Protein AF-A0A327NZY6-F1 (afdb_monomer)

Mean predicted aligned error: 17.26 Å

Solvent-accessible surface area (backbone atoms only — not comparable to full-atom values): 12062 Å² total; per-residue (Å²): 120,70,73,62,58,56,59,53,60,59,57,61,64,74,64,75,83,80,79,79,84,85,84,89,83,91,82,93,74,93,71,76,83,60,82,60,72,71,49,74,51,54,61,41,68,58,99,83,67,86,75,93,66,99,67,61,51,66,63,52,49,53,54,48,52,60,48,52,54,48,49,54,50,54,52,50,57,48,50,54,61,64,70,57,70,80,78,56,64,70,51,51,54,51,51,51,52,46,51,55,49,54,48,53,51,50,58,47,62,77,70,49,80,85,74,78,51,70,72,53,52,54,53,49,51,55,52,49,48,54,46,49,52,52,50,50,52,52,50,48,59,51,47,56,50,49,55,49,50,51,54,47,51,52,53,50,49,55,56,70,69,32,65,79,72,58,46,40,63,64,52,59,80,85,45,48,67,59,52,49,52,54,51,49,49,55,47,53,52,51,52,50,59,46,70,73,74,113

pLDDT: mean 70.28, std 17.7, range [29.25, 91.56]

Sequence (198 aa):
MYKILITLLLYMQMIQLVSAQGSTTESISSEEVTGIELIDSLFIFSDSVNLNQTKTSGAILSRVINKAQRYAYDLSELNIKLAEAMDTTDMSERLAIINIVAKRVKTKTESDSGYLNHRYLIGMENLVSTVVDENTAIQKKIQERVDLLSTVGDKLNSMKSDSLFAMTLRDTTLVPAINTELNMLKKAMKTIDFVYLE

Structure (mmCIF, N/CA/C/O backbone):
data_AF-A0A327NZY6-F1
#
_entry.id   AF-A0A327NZY6-F1
#
loop_
_atom_site.group_PDB
_atom_site.id
_atom_site.type_symbol
_atom_site.label_atom_id
_atom_site.label_alt_id
_atom_site.label_comp_id
_atom_site.label_asym_id
_atom_site.label_entity_id
_atom_site.label_seq_id
_atom_site.pdbx_PDB_ins_code
_atom_site.Cartn_x
_atom_site.Cartn_y
_atom_site.Cartn_z
_atom_site.occupancy
_atom_site.B_iso_or_equiv
_atom_site.auth_seq_id
_atom_site.auth_comp_id
_atom_site.auth_asym_id
_atom_site.auth_atom_id
_atom_site.pdbx_PDB_model_num
ATOM 1 N N . MET A 1 1 ? -73.827 9.616 5.359 1.00 55.53 1 MET A N 1
ATOM 2 C CA . MET A 1 1 ? -74.004 9.164 6.760 1.00 55.53 1 MET A CA 1
ATOM 3 C C . MET A 1 1 ? -73.158 7.945 7.158 1.00 55.53 1 MET A C 1
ATOM 5 O O . MET A 1 1 ? -72.674 7.950 8.278 1.00 55.53 1 MET A O 1
ATOM 9 N N . TYR A 1 2 ? -72.892 6.950 6.296 1.00 51.56 2 TYR A N 1
ATOM 10 C CA . TYR A 1 2 ? -72.219 5.696 6.712 1.00 51.56 2 TYR A CA 1
ATOM 11 C C . TYR A 1 2 ? -70.852 5.809 7.427 1.00 51.56 2 TYR A C 1
ATOM 13 O O . TYR A 1 2 ? -70.588 5.014 8.324 1.00 51.56 2 TYR A O 1
ATOM 21 N N . LYS A 1 3 ? -69.985 6.780 7.089 1.00 48.31 3 LYS A N 1
ATOM 22 C CA . LYS A 1 3 ? -68.624 6.851 7.669 1.00 48.31 3 LYS A CA 1
ATOM 23 C C . LYS A 1 3 ? -68.594 7.052 9.196 1.00 48.31 3 LYS A C 1
ATOM 25 O O . LYS A 1 3 ? -67.701 6.517 9.837 1.00 48.31 3 LYS A O 1
ATOM 30 N N . ILE A 1 4 ? -69.578 7.755 9.768 1.00 55.28 4 ILE A N 1
ATOM 31 C CA . ILE A 1 4 ? -69.661 8.017 11.221 1.00 55.28 4 ILE A CA 1
ATOM 32 C C . ILE A 1 4 ? -70.038 6.743 12.000 1.00 55.28 4 ILE A C 1
ATOM 34 O O . ILE A 1 4 ? -69.561 6.527 13.114 1.00 55.28 4 ILE A O 1
ATOM 38 N N . LEU A 1 5 ? -70.853 5.866 11.400 1.00 51.78 5 LEU A N 1
ATOM 39 C CA . LEU A 1 5 ? -71.283 4.615 12.030 1.00 51.78 5 LEU A CA 1
ATOM 40 C C . LEU A 1 5 ? -70.104 3.642 12.215 1.00 51.78 5 LEU A C 1
ATOM 42 O O . LEU A 1 5 ? -69.978 3.000 13.253 1.00 51.78 5 LEU A O 1
ATOM 46 N N . ILE A 1 6 ? -69.212 3.579 11.219 1.00 57.47 6 ILE A N 1
ATOM 47 C CA . ILE A 1 6 ? -68.035 2.695 11.214 1.00 57.47 6 ILE A CA 1
ATOM 48 C C . ILE A 1 6 ? -67.018 3.127 12.281 1.00 57.47 6 ILE A C 1
ATOM 50 O O . ILE A 1 6 ? -66.491 2.283 13.004 1.00 57.47 6 ILE A O 1
ATOM 54 N N . THR A 1 7 ? -66.777 4.434 12.437 1.00 55.91 7 THR A N 1
ATOM 55 C CA . THR A 1 7 ? -65.872 4.955 13.479 1.00 55.91 7 THR A CA 1
ATOM 56 C C . THR A 1 7 ? -66.371 4.681 14.897 1.00 55.91 7 THR A C 1
ATOM 58 O O . THR A 1 7 ? -65.559 4.430 15.783 1.00 55.91 7 THR A O 1
ATOM 61 N N . LEU A 1 8 ? -67.690 4.682 15.119 1.00 50.88 8 LEU A N 1
ATOM 62 C CA . LEU A 1 8 ? -68.269 4.415 16.439 1.00 50.88 8 LEU A CA 1
ATOM 63 C C . LEU A 1 8 ? -68.226 2.916 16.790 1.00 50.88 8 LEU A C 1
ATOM 65 O O . LEU A 1 8 ? -67.954 2.560 17.935 1.00 50.88 8 LEU A O 1
ATOM 69 N N . LEU A 1 9 ? -68.402 2.038 15.796 1.00 48.50 9 LEU A N 1
ATOM 70 C CA . LEU A 1 9 ? -68.337 0.584 15.980 1.00 48.50 9 LEU A CA 1
ATOM 71 C C . LEU A 1 9 ? -66.914 0.084 16.300 1.00 48.50 9 LEU A C 1
ATOM 73 O O . LEU A 1 9 ? -66.758 -0.827 17.110 1.00 48.50 9 LEU A O 1
ATOM 77 N N . LEU A 1 10 ? -65.876 0.720 15.741 1.00 49.78 10 LEU A N 1
ATOM 78 C CA . LEU A 1 10 ? -64.474 0.444 16.097 1.00 49.78 10 LEU A CA 1
ATOM 79 C C . LEU A 1 10 ? -64.118 0.890 17.525 1.00 49.78 10 LEU A C 1
ATOM 81 O O . LEU A 1 10 ? -63.384 0.190 18.219 1.00 49.78 10 LEU A O 1
ATOM 85 N N . TYR A 1 11 ? -64.655 2.022 17.992 1.00 52.69 11 TYR A N 1
ATOM 86 C CA . TYR A 1 11 ? -64.347 2.532 19.335 1.00 52.69 11 TYR A CA 1
ATOM 87 C C . TYR A 1 11 ? -64.912 1.638 20.454 1.00 52.69 11 TYR A C 1
ATOM 89 O O . TYR A 1 11 ? -64.330 1.542 21.533 1.00 52.69 11 TYR A O 1
ATOM 97 N N . MET A 1 12 ? -66.019 0.934 20.189 1.00 47.94 12 MET A N 1
ATOM 98 C CA . MET A 1 12 ? -66.684 0.076 21.175 1.00 47.94 12 MET A CA 1
ATOM 99 C C . MET A 1 12 ? -65.887 -1.194 21.527 1.00 47.94 12 MET A C 1
ATOM 101 O O . MET A 1 12 ? -66.025 -1.708 22.636 1.00 47.94 12 MET A O 1
ATOM 105 N N . GLN A 1 13 ? -65.017 -1.687 20.635 1.00 52.19 13 GLN A N 1
ATOM 106 C CA . GLN A 1 13 ? -64.211 -2.890 20.903 1.00 52.19 13 GLN A CA 1
ATOM 107 C C . GLN A 1 13 ? -63.017 -2.632 21.839 1.00 52.19 13 GLN A C 1
ATOM 109 O O . GLN A 1 13 ? -62.605 -3.539 22.557 1.00 52.19 13 GLN A O 1
ATOM 114 N N . MET A 1 14 ? -62.505 -1.398 21.911 1.00 47.09 14 MET A N 1
ATOM 115 C CA . MET A 1 14 ? -61.333 -1.053 22.739 1.00 47.09 14 MET A CA 1
ATOM 116 C C . MET A 1 14 ? -61.634 -0.933 24.245 1.00 47.09 14 MET A C 1
ATOM 118 O O . MET A 1 14 ? -60.709 -0.820 25.044 1.00 47.09 14 MET A O 1
ATOM 122 N N . ILE A 1 15 ? -62.908 -0.963 24.653 1.00 49.03 15 ILE A N 1
ATOM 123 C CA . ILE A 1 15 ? -63.331 -0.775 26.056 1.00 49.03 15 ILE A CA 1
ATOM 124 C C . ILE A 1 15 ? -63.492 -2.122 26.797 1.00 49.03 15 ILE A C 1
ATOM 126 O O . ILE A 1 15 ? -63.460 -2.171 28.023 1.00 49.03 15 ILE A O 1
ATOM 130 N N . GLN A 1 16 ? -63.621 -3.240 26.075 1.00 45.31 16 GLN A N 1
ATOM 131 C CA . GLN A 1 16 ? -63.945 -4.559 26.647 1.00 45.31 16 GLN A CA 1
ATOM 132 C C . GLN A 1 16 ? -62.736 -5.371 27.157 1.00 45.31 16 GLN A C 1
ATOM 134 O O . GLN A 1 16 ? -62.932 -6.474 27.659 1.00 45.31 16 GLN A O 1
ATOM 139 N N . LEU A 1 17 ? -61.504 -4.850 27.074 1.00 41.06 17 LEU A N 1
ATOM 140 C CA . LEU A 1 17 ? -60.283 -5.560 27.501 1.00 41.06 17 LEU A CA 1
ATOM 141 C C . LEU A 1 17 ? -59.557 -4.904 28.696 1.00 41.06 17 LEU A C 1
ATOM 143 O O . LEU A 1 17 ? -58.362 -5.103 28.886 1.00 41.06 17 LEU A O 1
ATOM 147 N N . VAL A 1 18 ? -60.281 -4.113 29.499 1.00 44.78 18 VAL A N 1
ATOM 148 C CA . VAL A 1 18 ? -59.750 -3.381 30.674 1.00 44.78 18 VAL A CA 1
ATOM 149 C C . VAL A 1 18 ? -60.477 -3.769 31.982 1.00 44.78 18 VAL A C 1
ATOM 151 O O . VAL A 1 18 ? -60.215 -3.205 33.039 1.00 44.78 18 VAL A O 1
ATOM 154 N N . SER A 1 19 ? -61.380 -4.759 31.957 1.00 45.66 19 SER A N 1
ATOM 155 C CA . SER A 1 19 ? -62.207 -5.119 33.123 1.00 45.66 19 SER A CA 1
ATOM 156 C C . SER A 1 19 ? -62.420 -6.630 33.308 1.00 45.66 19 SER A C 1
ATOM 158 O O . SER A 1 19 ? -63.527 -7.137 33.122 1.00 45.66 19 SER A O 1
ATOM 160 N N . ALA A 1 20 ? -61.373 -7.346 33.726 1.00 35.84 20 ALA A N 1
ATOM 161 C CA . ALA A 1 20 ? -61.486 -8.679 34.321 1.00 35.84 20 ALA A CA 1
ATOM 162 C C . ALA A 1 20 ? -60.374 -8.914 35.366 1.00 35.84 20 ALA A C 1
ATOM 164 O O . ALA A 1 20 ? -59.210 -8.653 35.091 1.00 35.84 20 ALA A O 1
ATOM 165 N N . GLN A 1 21 ? -60.756 -9.436 36.539 1.00 36.22 21 GLN A N 1
ATOM 166 C CA . GLN A 1 21 ? -59.887 -9.974 37.605 1.00 36.22 21 GLN A CA 1
ATOM 167 C C . GLN A 1 21 ? -58.888 -9.017 38.302 1.00 36.22 21 GLN A C 1
ATOM 169 O O . GLN A 1 21 ? -57.677 -9.096 38.132 1.00 36.22 21 GLN A O 1
ATOM 174 N N . GLY A 1 22 ? -59.404 -8.255 39.270 1.00 31.48 22 GLY A N 1
ATOM 175 C CA . GLY A 1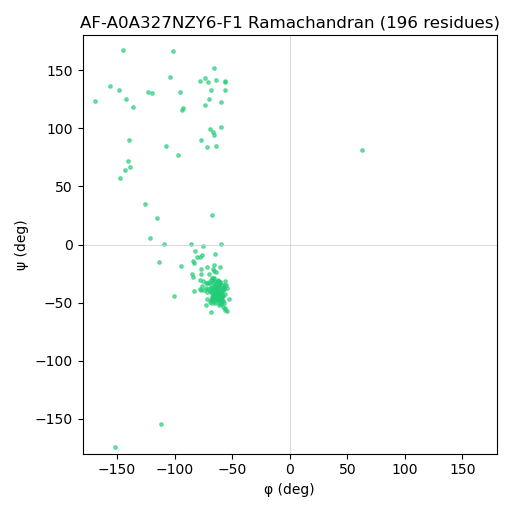 22 ? -58.973 -8.463 40.666 1.00 31.48 22 GLY A CA 1
ATOM 176 C C . GLY A 1 22 ? -60.065 -9.272 41.390 1.00 31.48 22 GLY A C 1
ATOM 177 O O . GLY A 1 22 ? -61.162 -9.398 40.849 1.00 31.48 22 GLY A O 1
ATOM 178 N N . SER A 1 23 ? -59.885 -9.849 42.577 1.00 30.22 23 SER A N 1
ATOM 179 C CA . SER A 1 23 ? -58.740 -9.977 43.504 1.00 30.22 23 SER A CA 1
ATOM 180 C C . SER A 1 23 ? -58.950 -11.310 44.290 1.00 30.22 23 SER A C 1
ATOM 182 O O . SER A 1 23 ? -59.865 -12.054 43.937 1.00 30.22 23 SER A O 1
ATOM 184 N N . THR A 1 24 ? -58.211 -11.769 45.308 1.00 30.23 24 THR A N 1
ATOM 185 C CA . THR A 1 24 ? -57.181 -11.221 46.225 1.00 30.23 24 THR A CA 1
ATOM 186 C C . THR A 1 24 ? -55.803 -11.887 45.932 1.00 30.23 24 THR A C 1
ATOM 188 O O . THR A 1 24 ? -55.591 -12.228 44.773 1.00 30.23 24 THR A O 1
ATOM 191 N N . THR A 1 25 ? -54.764 -12.048 46.774 1.00 29.25 25 THR A N 1
ATOM 192 C CA . THR A 1 25 ? -54.541 -11.970 48.242 1.00 29.25 25 THR A CA 1
ATOM 193 C C . THR A 1 25 ? -53.144 -11.403 48.559 1.00 29.25 25 THR A C 1
ATOM 195 O O . THR A 1 25 ? -52.305 -11.247 47.679 1.00 29.25 25 THR A O 1
ATOM 198 N N . GLU A 1 26 ? -52.927 -11.051 49.824 1.00 32.66 26 GLU A N 1
ATOM 199 C CA . GLU A 1 26 ? -51.743 -10.396 50.386 1.00 32.66 26 GLU A CA 1
ATOM 200 C C . GLU A 1 26 ? -50.454 -11.230 50.308 1.00 32.66 26 GLU A C 1
ATOM 202 O O . GLU A 1 26 ? -50.440 -12.414 50.645 1.00 32.66 26 GLU A O 1
ATOM 207 N N . SER A 1 27 ? -49.333 -10.559 50.037 1.00 32.91 27 SER A N 1
ATOM 208 C CA . SER A 1 27 ? -48.098 -10.721 50.819 1.00 32.91 27 SER A CA 1
ATOM 209 C C . SER A 1 27 ? -47.233 -9.469 50.681 1.00 32.91 27 SER A C 1
ATOM 211 O O . SER A 1 27 ? -47.095 -8.916 49.592 1.00 32.91 27 SER A O 1
ATOM 213 N N . ILE A 1 28 ? -46.673 -9.006 51.798 1.00 38.16 28 ILE A N 1
ATOM 214 C CA . ILE A 1 28 ? -45.749 -7.869 51.835 1.00 38.16 28 ILE A CA 1
ATOM 215 C C . ILE A 1 28 ? -44.327 -8.423 51.754 1.00 38.16 28 ILE A C 1
ATOM 217 O O . ILE A 1 28 ? -43.872 -9.081 52.686 1.00 38.16 28 ILE A O 1
ATOM 221 N N . SER A 1 29 ? -43.609 -8.096 50.683 1.00 33.25 29 SER A N 1
ATOM 222 C CA . SER A 1 29 ? -42.153 -8.237 50.618 1.00 33.25 29 SER A CA 1
ATOM 223 C C . SER A 1 29 ? -41.564 -7.031 49.893 1.00 33.25 29 SER A C 1
ATOM 225 O O . SER A 1 29 ? -41.431 -7.006 48.670 1.00 33.25 29 SER A O 1
ATOM 227 N N . SER A 1 30 ? -41.236 -5.999 50.668 1.00 43.47 30 SER A N 1
ATOM 228 C CA . SER A 1 30 ? -40.363 -4.917 50.224 1.00 43.47 30 SER A CA 1
ATOM 229 C C . SER A 1 30 ? -38.930 -5.443 50.131 1.00 43.47 30 SER A C 1
ATOM 231 O O . SER A 1 30 ? -38.154 -5.296 51.075 1.00 43.47 30 SER A O 1
ATOM 233 N N . GLU A 1 31 ? -38.590 -6.081 49.016 1.00 36.19 31 GLU A N 1
ATOM 234 C CA . GLU A 1 31 ? -37.198 -6.373 48.681 1.00 36.19 31 GLU A CA 1
ATOM 235 C C . GLU A 1 31 ? -36.647 -5.236 47.823 1.00 36.19 31 GLU A C 1
ATOM 237 O O . GLU A 1 31 ? -37.130 -4.956 46.723 1.00 36.19 31 GLU A O 1
ATOM 242 N N . GLU A 1 32 ? -35.633 -4.551 48.349 1.00 40.62 32 GLU A N 1
ATOM 243 C CA . GLU A 1 32 ? -34.779 -3.697 47.536 1.00 40.62 32 GLU A CA 1
ATOM 244 C C . GLU A 1 32 ? -34.125 -4.582 46.468 1.00 40.62 32 GLU A C 1
ATOM 246 O O . GLU A 1 32 ? -33.431 -5.542 46.807 1.00 40.62 32 GLU A O 1
ATOM 251 N N . VAL A 1 33 ? -34.313 -4.268 45.181 1.00 38.78 33 VAL A N 1
ATOM 252 C CA . VAL A 1 33 ? -33.555 -4.922 44.105 1.00 38.78 33 VAL A CA 1
ATOM 253 C C . VAL A 1 33 ? -32.097 -4.518 44.285 1.00 38.78 33 VAL A C 1
ATOM 255 O O . VAL A 1 33 ? -31.686 -3.426 43.885 1.00 38.78 33 VAL A O 1
ATOM 258 N N . THR A 1 34 ? -31.343 -5.366 44.990 1.00 36.66 34 THR A N 1
ATOM 259 C CA . THR A 1 34 ? -30.000 -5.020 45.455 1.00 36.66 34 THR A CA 1
ATOM 260 C C . THR A 1 34 ? -29.119 -4.610 44.278 1.00 36.66 34 THR A C 1
ATOM 262 O O . THR A 1 34 ? -29.164 -5.215 43.205 1.00 36.66 34 THR A O 1
ATOM 265 N N . GLY A 1 35 ? -28.292 -3.579 44.475 1.00 38.56 35 GLY A N 1
ATOM 266 C CA . GLY A 1 35 ? -27.465 -2.966 43.427 1.00 38.56 35 GLY A CA 1
ATOM 267 C C . GLY A 1 35 ? -26.330 -3.844 42.880 1.00 38.56 35 GLY A C 1
ATOM 268 O O . GLY A 1 35 ? -25.324 -3.310 42.428 1.00 38.56 35 GLY A O 1
ATOM 269 N N . ILE A 1 36 ? -26.463 -5.169 42.954 1.00 41.34 36 ILE A N 1
ATOM 270 C CA . ILE A 1 36 ? -25.480 -6.177 42.556 1.00 41.34 36 ILE A CA 1
ATOM 271 C C . ILE A 1 36 ? -25.842 -6.753 41.177 1.00 41.34 36 ILE A C 1
ATOM 273 O O . ILE A 1 36 ? -24.976 -6.802 40.307 1.00 41.34 36 ILE A O 1
ATOM 277 N N . GLU A 1 37 ? -27.114 -7.076 40.903 1.00 41.03 37 GLU A N 1
ATOM 278 C CA . GLU A 1 37 ? -27.541 -7.536 39.563 1.00 41.03 37 GLU A CA 1
ATOM 279 C C . GLU A 1 37 ? -27.377 -6.449 38.486 1.00 41.03 37 GLU A C 1
ATOM 281 O O . GLU A 1 37 ? -27.063 -6.735 37.330 1.00 41.03 37 GLU A O 1
ATOM 286 N N . LEU A 1 38 ? -27.514 -5.173 38.865 1.00 44.16 38 LEU A N 1
ATOM 287 C CA . LEU A 1 38 ? -27.270 -4.037 37.969 1.00 44.16 38 LEU A CA 1
ATOM 288 C C . LEU A 1 38 ? -25.793 -3.896 37.555 1.00 44.16 38 LEU A C 1
ATOM 290 O O . LEU A 1 38 ? -25.514 -3.295 36.517 1.00 44.16 38 LEU A O 1
ATOM 294 N N . ILE A 1 39 ? -24.851 -4.470 38.313 1.00 44.94 39 ILE A N 1
ATOM 295 C CA . ILE A 1 39 ? -23.417 -4.446 37.985 1.00 44.94 39 ILE A CA 1
ATOM 296 C C . ILE A 1 39 ? -23.077 -5.478 36.900 1.00 44.94 39 ILE A C 1
ATOM 298 O O . ILE A 1 39 ? -22.169 -5.237 36.100 1.00 44.94 39 ILE A O 1
ATOM 302 N N . ASP A 1 40 ? -23.795 -6.603 36.826 1.00 46.31 40 ASP A N 1
ATOM 303 C CA . ASP A 1 40 ? -23.411 -7.776 36.015 1.00 46.31 40 ASP A CA 1
ATOM 304 C C . ASP A 1 40 ? -23.640 -7.601 34.495 1.00 46.31 40 ASP A C 1
ATOM 306 O O . ASP A 1 40 ? -23.289 -8.456 33.686 1.00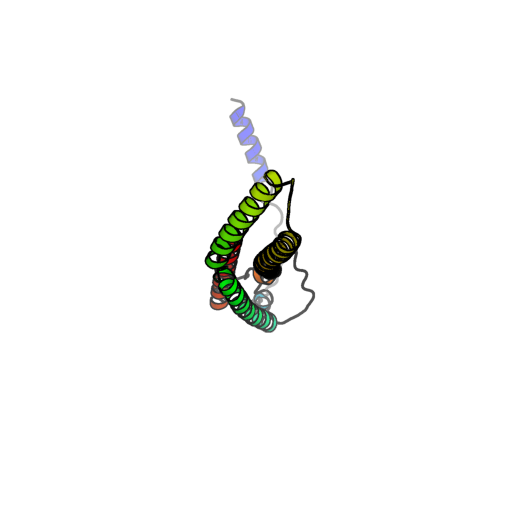 46.31 40 ASP A O 1
ATOM 310 N N . SER A 1 41 ? -24.179 -6.452 34.065 1.00 59.25 41 SER A N 1
ATOM 311 C CA . SER A 1 41 ? -24.361 -6.112 32.646 1.00 59.25 41 SER A CA 1
ATOM 312 C C . SER A 1 41 ? -24.104 -4.621 32.368 1.00 59.25 41 SER A C 1
ATOM 314 O O . SER A 1 41 ? -24.984 -3.878 31.941 1.00 59.25 41 SER A O 1
ATOM 316 N N . LEU A 1 42 ? -22.863 -4.166 32.584 1.00 60.84 42 LEU A N 1
ATOM 317 C CA . LEU A 1 42 ? -22.402 -2.838 32.129 1.00 60.84 42 LEU A CA 1
ATOM 318 C C . LEU A 1 42 ? -22.352 -2.706 30.593 1.00 60.84 42 LEU A C 1
ATOM 320 O O . LEU A 1 42 ? -22.394 -1.595 30.065 1.00 60.84 42 LEU A O 1
ATOM 324 N N . PHE A 1 43 ? -22.262 -3.826 29.870 1.00 58.66 43 PHE A N 1
ATOM 325 C CA . PHE A 1 43 ? -22.144 -3.877 28.413 1.00 58.66 43 PHE A CA 1
ATOM 326 C C . PHE A 1 43 ? -23.317 -4.641 27.794 1.00 58.66 43 PHE A C 1
ATOM 328 O O . PHE A 1 43 ? -23.600 -5.773 28.183 1.00 58.66 43 PHE A O 1
ATOM 335 N N . ILE A 1 44 ? -23.939 -4.035 26.784 1.00 59.97 44 ILE A N 1
ATOM 336 C CA . ILE A 1 44 ? -24.832 -4.692 25.833 1.00 59.97 44 ILE A CA 1
ATOM 337 C C . ILE A 1 44 ? -24.000 -5.066 24.602 1.00 59.97 44 ILE A C 1
ATOM 339 O O . ILE A 1 44 ? -23.264 -4.243 24.046 1.00 59.97 44 ILE A O 1
ATOM 343 N N . PHE A 1 45 ? -24.140 -6.313 24.168 1.00 56.41 45 PHE A N 1
ATOM 344 C CA . PHE A 1 45 ? -23.622 -6.804 22.897 1.00 56.41 45 PHE A CA 1
ATOM 345 C C . PHE A 1 45 ? -24.781 -6.930 21.907 1.00 56.41 45 PHE A C 1
ATOM 347 O O . PHE A 1 45 ? -25.879 -7.314 22.300 1.00 56.41 45 PHE A O 1
ATOM 354 N N . SER A 1 46 ? -24.540 -6.650 20.627 1.00 48.25 46 SER A N 1
ATOM 355 C CA . SER A 1 46 ? -25.427 -7.122 19.558 1.00 48.25 46 SER A CA 1
ATOM 356 C C . SER A 1 46 ? -25.382 -8.653 19.468 1.00 48.25 46 SER A C 1
ATOM 358 O O . SER A 1 46 ? -24.334 -9.244 19.740 1.00 48.25 46 SER A O 1
ATOM 360 N N . ASP A 1 47 ? -26.469 -9.282 19.011 1.00 42.53 47 ASP A N 1
ATOM 361 C CA . ASP A 1 47 ? -26.736 -10.738 19.077 1.00 42.53 47 ASP A CA 1
ATOM 362 C C . ASP A 1 47 ? -25.722 -11.671 18.369 1.00 42.53 47 ASP A C 1
ATOM 364 O O . ASP A 1 47 ? -25.866 -12.891 18.379 1.00 42.53 47 ASP A O 1
ATOM 368 N N . SER A 1 48 ? -24.673 -11.122 17.756 1.00 45.78 48 SER A N 1
ATOM 369 C CA . SER A 1 48 ? -23.579 -11.847 17.105 1.00 45.78 48 SER A CA 1
ATOM 370 C C . SER A 1 48 ? -22.456 -12.311 18.048 1.00 45.78 48 SER A C 1
ATOM 372 O O . SER A 1 48 ? -21.632 -13.133 17.643 1.00 45.78 48 SER A O 1
ATOM 374 N N . VAL A 1 49 ? -22.37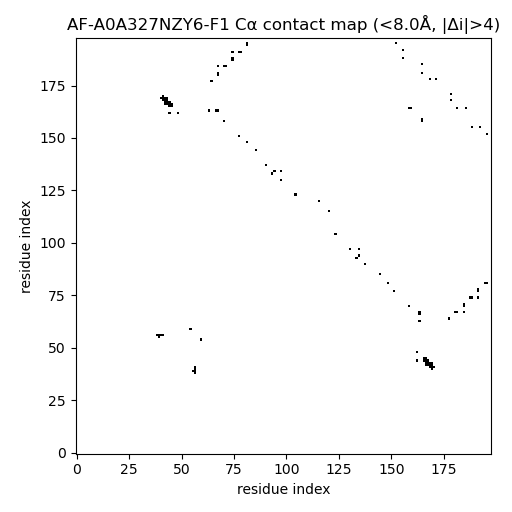3 -11.805 19.287 1.00 47.62 49 VAL A N 1
ATOM 375 C CA . VAL A 1 49 ? -21.206 -12.011 20.174 1.00 47.62 49 VAL A CA 1
ATOM 376 C C . VAL A 1 49 ? -21.519 -12.980 21.323 1.00 47.62 49 VAL A C 1
ATOM 378 O O . VAL A 1 49 ? -21.835 -12.581 22.442 1.00 47.62 49 VAL A O 1
ATOM 381 N N . ASN A 1 50 ? -21.394 -14.283 21.057 1.00 42.28 50 ASN A N 1
ATOM 382 C CA . ASN A 1 50 ? -21.692 -15.344 22.026 1.00 42.28 50 ASN A CA 1
ATOM 383 C C . ASN A 1 50 ? -20.569 -15.513 23.081 1.00 42.28 50 ASN A C 1
ATOM 385 O O . ASN A 1 50 ? -19.609 -16.263 22.887 1.00 42.28 50 ASN A O 1
ATOM 389 N N . LEU A 1 51 ? -20.675 -14.787 24.200 1.00 49.81 51 LEU A N 1
ATOM 390 C CA . LEU A 1 51 ? -19.700 -14.785 25.299 1.00 49.81 51 LEU A CA 1
ATOM 391 C C . LEU A 1 51 ? -20.089 -15.726 26.452 1.00 49.81 51 LEU A C 1
ATOM 393 O O . LEU A 1 51 ? -20.470 -15.296 27.538 1.00 49.81 51 LEU A O 1
ATOM 397 N N . ASN A 1 52 ? -19.876 -17.027 26.248 1.00 49.03 52 ASN A N 1
ATOM 398 C CA . ASN A 1 52 ? -19.872 -18.025 27.324 1.00 49.03 52 ASN A CA 1
ATOM 399 C C . ASN A 1 52 ? -18.719 -17.790 28.328 1.00 49.03 52 ASN A C 1
ATOM 401 O O . ASN A 1 52 ? -17.656 -18.410 28.202 1.00 49.03 52 ASN A O 1
ATOM 405 N N . GLN A 1 53 ? -18.904 -16.925 29.337 1.00 47.69 53 GLN A N 1
ATOM 406 C CA . GLN A 1 53 ? -18.125 -16.968 30.587 1.00 47.69 53 GLN A CA 1
ATOM 407 C C . GLN A 1 53 ? -18.658 -16.067 31.710 1.00 47.69 53 GLN A C 1
ATOM 409 O O . GLN A 1 53 ? -18.664 -14.845 31.588 1.00 47.69 53 GLN A O 1
ATOM 414 N N . THR A 1 54 ? -18.937 -16.681 32.861 1.00 45.88 54 THR A N 1
ATOM 415 C CA . THR A 1 54 ? -19.143 -16.026 34.161 1.00 45.88 54 THR A CA 1
ATOM 416 C C . THR A 1 54 ? -17.888 -15.239 34.557 1.00 45.88 54 THR A C 1
ATOM 418 O O . THR A 1 54 ? -16.888 -15.823 34.983 1.00 45.88 54 THR A O 1
ATOM 421 N N . LYS A 1 55 ? -17.895 -13.915 34.372 1.00 54.06 55 LYS A N 1
ATOM 422 C CA . LYS A 1 55 ? -16.759 -13.030 34.670 1.00 54.06 55 LYS A CA 1
ATOM 423 C C . LYS A 1 55 ? -17.242 -11.715 35.253 1.00 54.06 55 LYS A C 1
ATOM 425 O O . LYS A 1 55 ? -18.001 -11.005 34.611 1.00 54.06 55 LYS A O 1
ATOM 430 N N . THR A 1 56 ? -16.720 -11.374 36.429 1.00 60.69 56 THR A N 1
ATOM 431 C CA . THR A 1 56 ? -17.052 -10.127 37.122 1.00 60.69 56 THR A CA 1
ATOM 432 C C . THR A 1 56 ? -16.779 -8.910 36.241 1.00 60.69 56 THR A C 1
ATOM 434 O O . THR A 1 56 ? -15.763 -8.833 35.539 1.00 60.69 56 THR A O 1
ATOM 437 N N . SER A 1 57 ? -17.669 -7.922 36.308 1.00 63.16 57 SER A N 1
ATOM 438 C CA . SER A 1 57 ? -17.669 -6.767 35.406 1.00 63.16 57 SER A CA 1
ATOM 439 C C . SER A 1 57 ? -16.352 -5.990 35.410 1.00 63.16 57 SER A C 1
ATOM 441 O O . SER A 1 57 ? -15.937 -5.508 34.363 1.00 63.16 57 SER A O 1
ATOM 443 N N . GLY A 1 58 ? -15.624 -5.945 36.533 1.00 67.25 58 GLY A N 1
ATOM 444 C CA . GLY A 1 58 ? -14.283 -5.347 36.613 1.00 67.25 58 GLY A CA 1
ATOM 445 C C . GLY A 1 58 ? -13.208 -6.076 35.788 1.00 67.25 58 GLY A C 1
ATOM 446 O O . GLY A 1 58 ? -12.335 -5.431 35.205 1.00 67.25 58 GLY A O 1
ATOM 447 N N . ALA A 1 59 ? -13.286 -7.405 35.661 1.00 69.25 59 ALA A N 1
ATOM 448 C CA . ALA A 1 59 ? -12.385 -8.181 34.804 1.00 69.25 59 ALA A CA 1
ATOM 449 C C . ALA A 1 59 ? -12.700 -7.977 33.310 1.00 69.25 59 ALA A C 1
ATOM 451 O O . ALA A 1 59 ? -11.787 -7.957 32.478 1.00 69.25 59 ALA A O 1
ATOM 452 N N . ILE A 1 60 ? -13.978 -7.774 32.970 1.00 68.38 60 ILE A N 1
ATOM 453 C CA . ILE A 1 60 ? -14.411 -7.371 31.624 1.00 68.38 60 ILE A CA 1
ATOM 454 C C . ILE A 1 60 ? -13.933 -5.939 31.334 1.00 68.38 60 ILE A C 1
ATOM 456 O O . ILE A 1 60 ? -13.301 -5.708 30.306 1.00 68.38 60 ILE A O 1
ATOM 460 N N . LEU A 1 61 ? -14.142 -5.005 32.266 1.00 68.62 61 LEU A N 1
ATOM 461 C CA . LEU A 1 61 ? -13.743 -3.598 32.163 1.00 68.62 61 LEU A CA 1
ATOM 462 C C . LEU A 1 61 ? -12.235 -3.448 31.919 1.00 68.62 61 LEU A C 1
ATOM 464 O O . LEU A 1 61 ? -11.826 -2.809 30.954 1.00 68.62 61 LEU A O 1
ATOM 468 N N . SER A 1 62 ? -11.406 -4.112 32.731 1.00 73.94 62 SER A N 1
ATOM 469 C CA . SER A 1 62 ? -9.946 -4.117 32.569 1.00 73.94 62 SER A CA 1
ATOM 470 C C . SER A 1 62 ? -9.519 -4.681 31.207 1.00 73.94 62 SER A C 1
ATOM 472 O O . SER A 1 62 ? -8.654 -4.110 30.537 1.00 73.94 62 SER A O 1
ATOM 474 N N . ARG A 1 63 ? -10.175 -5.750 30.731 1.00 75.31 63 ARG A N 1
ATOM 475 C CA . ARG A 1 63 ? -9.943 -6.305 29.388 1.00 75.31 63 ARG A CA 1
ATOM 476 C C . ARG A 1 63 ? -10.323 -5.318 28.276 1.00 75.31 63 ARG A C 1
ATOM 478 O O . ARG A 1 63 ? -9.604 -5.264 27.282 1.00 75.31 63 ARG A O 1
ATOM 485 N N . VAL A 1 64 ? -11.403 -4.547 28.427 1.0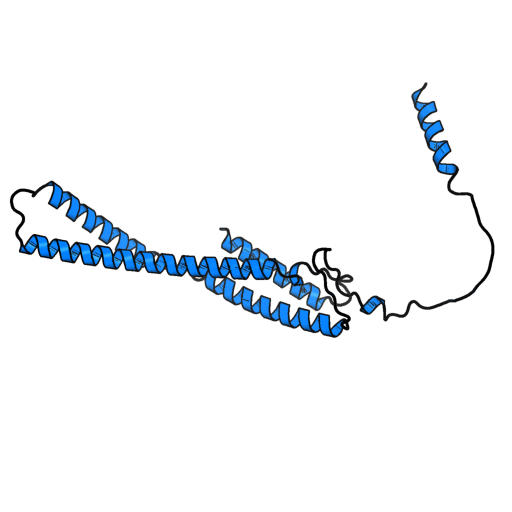0 73.56 64 VAL A N 1
ATOM 486 C CA . VAL A 1 64 ? -11.803 -3.507 27.460 1.00 73.56 64 VAL A CA 1
ATOM 487 C C . VAL A 1 64 ? -10.793 -2.359 27.439 1.00 73.56 64 VAL A C 1
ATOM 489 O O . VAL A 1 64 ? -10.340 -2.004 26.356 1.00 73.56 64 VAL A O 1
ATOM 492 N N . ILE A 1 65 ? -10.372 -1.843 28.600 1.00 75.88 65 ILE A N 1
ATOM 493 C CA . ILE A 1 65 ? -9.390 -0.744 28.703 1.00 7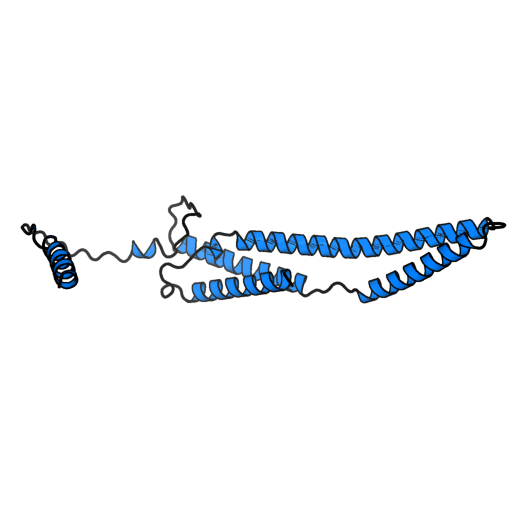5.88 65 ILE A CA 1
ATOM 494 C C . ILE A 1 65 ? -8.068 -1.126 28.025 1.00 75.88 65 ILE A C 1
ATOM 496 O O . ILE A 1 65 ? -7.626 -0.436 27.110 1.00 75.88 65 ILE A O 1
ATOM 500 N N . ASN A 1 66 ? -7.471 -2.264 28.403 1.00 80.50 66 ASN A N 1
ATOM 501 C CA . ASN A 1 66 ? -6.206 -2.734 27.817 1.00 80.50 66 ASN A CA 1
ATOM 502 C C . ASN A 1 66 ? -6.300 -2.900 26.288 1.00 80.50 66 ASN A C 1
ATOM 504 O O . ASN A 1 66 ? -5.338 -2.648 25.562 1.00 80.50 66 ASN A O 1
ATOM 508 N N . LYS A 1 67 ? -7.466 -3.317 25.782 1.00 80.25 67 LYS A N 1
ATOM 509 C CA . LYS A 1 67 ? -7.702 -3.526 24.351 1.00 80.25 67 LYS A CA 1
ATOM 510 C C . LYS A 1 67 ? -7.946 -2.213 23.598 1.00 80.25 67 LYS A C 1
ATOM 512 O O . LYS A 1 67 ? -7.411 -2.049 22.508 1.00 80.25 67 LYS A O 1
ATOM 517 N N . ALA A 1 68 ? -8.666 -1.262 24.194 1.00 77.81 68 ALA A N 1
ATOM 518 C CA . ALA A 1 68 ? -8.848 0.083 23.651 1.00 77.81 68 ALA A CA 1
ATOM 519 C C . ALA A 1 68 ? -7.519 0.856 23.592 1.00 77.81 68 ALA A C 1
ATOM 521 O O . ALA A 1 68 ? -7.213 1.457 22.566 1.00 77.81 68 ALA A O 1
ATOM 522 N N . GLN A 1 69 ? -6.695 0.773 24.642 1.00 83.31 69 GLN A N 1
ATOM 523 C CA . GLN A 1 69 ? -5.349 1.360 24.675 1.00 83.31 69 GLN A CA 1
ATOM 524 C C . GLN A 1 69 ? -4.438 0.757 23.600 1.00 83.31 69 GLN A C 1
ATOM 526 O O . GLN A 1 69 ? -3.764 1.493 22.879 1.00 83.31 69 GLN A O 1
ATOM 531 N N . ARG A 1 70 ? -4.464 -0.574 23.433 1.00 86.56 70 ARG A N 1
ATOM 532 C CA . ARG A 1 70 ? -3.742 -1.240 22.345 1.00 86.56 70 ARG A CA 1
ATOM 533 C C . ARG A 1 70 ? -4.219 -0.763 20.971 1.00 86.56 70 ARG A C 1
ATOM 535 O O . ARG A 1 70 ? -3.387 -0.393 20.156 1.00 86.56 70 ARG A O 1
ATOM 542 N N . TYR A 1 71 ? -5.527 -0.711 20.720 1.00 84.06 71 TYR A N 1
ATOM 543 C CA . TYR A 1 71 ? -6.041 -0.226 19.437 1.00 84.06 71 TYR A CA 1
ATOM 544 C C . TYR A 1 71 ? -5.773 1.268 19.205 1.00 84.06 71 TYR A C 1
ATOM 546 O O . TYR A 1 71 ? -5.584 1.665 18.062 1.00 84.06 71 TYR A O 1
ATOM 554 N N . ALA A 1 72 ? -5.679 2.100 20.246 1.00 80.44 72 ALA A N 1
ATOM 555 C CA . ALA A 1 72 ? -5.242 3.489 20.100 1.00 80.44 72 ALA A CA 1
ATOM 556 C C . ALA A 1 72 ? -3.773 3.582 19.638 1.00 80.44 72 ALA A C 1
ATOM 558 O O . ALA A 1 72 ? -3.446 4.422 18.800 1.00 80.44 72 ALA A O 1
ATOM 559 N N . TYR A 1 73 ? -2.904 2.690 20.129 1.00 86.50 73 TYR A N 1
ATOM 560 C CA . TYR A 1 73 ? -1.530 2.553 19.636 1.00 86.50 73 TYR A CA 1
ATOM 561 C C . TYR A 1 73 ? -1.489 2.006 18.200 1.00 86.50 73 TYR A C 1
ATOM 563 O O . TYR A 1 73 ? -0.878 2.630 17.333 1.00 86.50 73 TYR A O 1
ATOM 571 N N . ASP A 1 74 ? -2.192 0.900 17.926 1.00 86.06 74 ASP A N 1
ATOM 572 C CA . ASP A 1 74 ? -2.237 0.261 16.604 1.00 86.06 74 ASP A CA 1
ATOM 573 C C . ASP A 1 74 ? -2.780 1.239 15.532 1.00 86.06 74 ASP A C 1
ATOM 575 O O . ASP A 1 74 ? -2.203 1.354 14.454 1.00 86.06 74 ASP A O 1
ATOM 579 N N . LEU A 1 75 ? -3.832 2.018 15.825 1.00 85.44 75 LEU A N 1
ATOM 580 C CA . LEU A 1 75 ? -4.363 3.053 14.919 1.00 85.44 75 LEU A CA 1
ATOM 581 C C . LEU A 1 75 ? -3.389 4.227 14.716 1.00 85.44 75 LEU A C 1
ATOM 583 O O . LEU A 1 75 ? -3.338 4.786 13.621 1.00 85.44 75 LEU A O 1
ATOM 587 N N . SER A 1 76 ? -2.595 4.591 15.727 1.00 84.81 76 SER A N 1
ATOM 588 C CA . SER A 1 76 ? -1.538 5.604 15.583 1.00 84.81 76 SER A CA 1
ATOM 589 C C . SER A 1 76 ? -0.419 5.114 14.649 1.00 84.81 76 SER A C 1
ATOM 591 O O . SER A 1 76 ? -0.006 5.839 13.743 1.00 84.81 76 SER A O 1
ATOM 593 N N . GLU A 1 77 ? -0.000 3.850 14.792 1.00 87.75 77 GLU A N 1
ATOM 594 C CA . GLU A 1 77 ? 0.945 3.179 13.884 1.00 87.75 77 GLU A CA 1
ATOM 595 C C . GLU A 1 77 ? 0.417 3.155 12.436 1.00 87.75 77 GLU A C 1
ATOM 597 O O . GLU A 1 77 ? 1.162 3.467 11.504 1.00 87.75 77 GLU A O 1
ATOM 602 N N . LEU A 1 78 ? -0.870 2.830 12.240 1.00 86.81 78 LEU A N 1
ATOM 603 C CA . LEU A 1 78 ? -1.515 2.857 10.920 1.00 86.81 78 LEU A CA 1
ATOM 604 C C . LEU A 1 78 ? -1.534 4.265 10.311 1.00 86.81 78 LEU A C 1
ATOM 606 O O . LEU A 1 78 ? -1.191 4.427 9.141 1.00 86.81 78 LEU A O 1
ATOM 610 N N . ASN A 1 79 ? -1.905 5.280 11.094 1.00 84.44 79 ASN A N 1
ATOM 611 C CA . ASN A 1 79 ? -2.015 6.660 10.621 1.00 84.44 79 ASN A CA 1
ATOM 612 C C . ASN A 1 79 ? -0.663 7.222 10.150 1.00 84.44 79 ASN A C 1
ATOM 614 O O . ASN A 1 79 ? -0.598 7.875 9.111 1.00 84.44 79 ASN A O 1
ATOM 618 N N . ILE A 1 80 ? 0.425 6.921 10.869 1.00 86.75 80 ILE A N 1
ATOM 619 C CA . ILE A 1 80 ? 1.789 7.308 1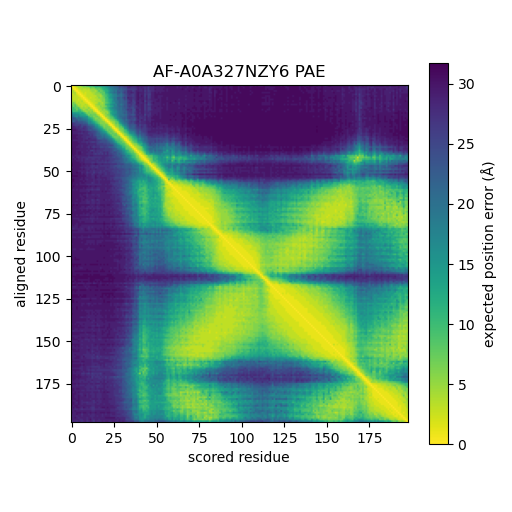0.468 1.00 86.75 80 ILE A CA 1
ATOM 620 C C . ILE A 1 80 ? 2.164 6.654 9.128 1.00 86.75 80 ILE A C 1
ATOM 622 O O . ILE A 1 80 ? 2.658 7.335 8.232 1.00 86.75 80 ILE A O 1
ATOM 626 N N . LYS A 1 81 ? 1.873 5.358 8.956 1.00 85.19 81 LYS A N 1
ATOM 627 C CA . LYS A 1 81 ? 2.184 4.603 7.726 1.00 85.19 81 LYS A CA 1
ATOM 628 C C . LYS A 1 81 ? 1.365 5.040 6.509 1.00 85.19 81 LYS A C 1
ATOM 630 O O . LYS A 1 81 ? 1.861 4.966 5.386 1.00 85.19 81 LYS A O 1
ATOM 635 N N . LEU A 1 82 ? 0.135 5.513 6.712 1.00 83.38 82 LEU A N 1
ATOM 636 C CA . LEU A 1 82 ? -0.668 6.134 5.653 1.00 83.38 82 LEU A CA 1
ATOM 637 C C . LEU A 1 82 ? -0.127 7.512 5.270 1.00 83.38 82 LEU A C 1
ATOM 639 O O . LEU A 1 82 ? 0.077 7.758 4.082 1.00 83.38 82 LEU A O 1
ATOM 643 N N . ALA A 1 83 ? 0.169 8.361 6.260 1.00 82.94 83 ALA A N 1
ATOM 644 C CA . ALA A 1 83 ? 0.700 9.710 6.053 1.00 82.94 83 ALA A CA 1
ATOM 645 C C . ALA A 1 83 ? 2.100 9.739 5.404 1.00 82.94 83 ALA A C 1
ATOM 647 O O . ALA A 1 83 ? 2.465 10.731 4.774 1.00 82.94 83 ALA A O 1
ATOM 648 N N . GLU A 1 84 ? 2.879 8.662 5.529 1.00 82.12 84 GLU A N 1
ATOM 649 C CA . GLU A 1 84 ? 4.114 8.453 4.770 1.00 82.12 84 GLU A CA 1
ATOM 650 C C . GLU A 1 84 ? 3.798 8.275 3.273 1.00 82.12 84 GLU A C 1
ATOM 652 O O . GLU A 1 84 ? 3.421 7.195 2.816 1.00 82.12 84 GLU A O 1
ATOM 657 N N . ALA A 1 85 ? 3.918 9.353 2.497 1.00 74.75 85 ALA A N 1
ATOM 658 C CA . ALA A 1 85 ? 3.715 9.331 1.052 1.00 74.75 85 ALA A CA 1
ATOM 659 C C . ALA A 1 85 ? 4.882 8.638 0.324 1.00 74.75 85 ALA A C 1
ATOM 661 O O . ALA A 1 85 ? 6.047 8.814 0.676 1.00 74.75 85 ALA A O 1
ATOM 662 N N . MET A 1 86 ? 4.577 7.893 -0.742 1.00 79.25 86 MET A N 1
ATOM 663 C CA . MET A 1 86 ? 5.603 7.344 -1.635 1.00 79.25 86 MET A CA 1
ATOM 664 C C . MET A 1 86 ? 6.246 8.483 -2.439 1.00 79.25 86 MET A C 1
ATOM 666 O O . MET A 1 86 ? 5.532 9.219 -3.122 1.00 79.25 86 MET A O 1
ATOM 670 N N . ASP A 1 87 ? 7.577 8.614 -2.399 1.00 78.50 87 ASP A N 1
ATOM 671 C CA . ASP A 1 87 ? 8.286 9.608 -3.213 1.00 78.50 87 ASP A CA 1
ATOM 672 C C . ASP A 1 87 ? 8.232 9.240 -4.703 1.00 78.50 87 ASP A C 1
ATOM 674 O O . ASP A 1 87 ? 8.995 8.414 -5.209 1.00 78.50 87 ASP A O 1
ATOM 678 N N . THR A 1 88 ? 7.310 9.885 -5.413 1.00 84.94 88 THR A N 1
ATOM 679 C CA . THR A 1 88 ? 7.132 9.745 -6.858 1.00 84.94 88 THR A CA 1
ATOM 680 C C . THR A 1 88 ? 8.102 10.606 -7.669 1.00 84.94 88 THR A C 1
ATOM 682 O O . THR A 1 88 ? 8.131 10.467 -8.891 1.00 84.94 88 THR A O 1
ATOM 685 N N . THR A 1 89 ? 8.918 11.462 -7.041 1.00 85.69 89 THR A N 1
ATOM 686 C CA . THR A 1 89 ? 9.791 12.430 -7.730 1.00 85.69 89 THR A CA 1
ATOM 687 C C . THR A 1 89 ? 10.916 11.716 -8.482 1.00 85.69 89 THR A C 1
ATOM 689 O O . THR A 1 89 ? 10.981 11.782 -9.711 1.00 85.69 89 THR A O 1
ATOM 692 N N . ASP A 1 90 ? 11.727 10.940 -7.754 1.00 83.25 90 ASP A N 1
ATOM 693 C CA . ASP A 1 90 ? 12.787 10.070 -8.292 1.00 83.25 90 ASP A CA 1
ATOM 694 C C . ASP A 1 90 ? 12.231 9.059 -9.316 1.00 83.25 90 ASP A C 1
ATOM 696 O O . ASP A 1 90 ? 12.828 8.811 -10.364 1.00 83.25 90 ASP A O 1
ATOM 700 N N . MET A 1 91 ? 11.037 8.520 -9.055 1.00 84.81 91 MET A N 1
ATOM 701 C CA . MET A 1 91 ? 10.377 7.551 -9.937 1.00 84.81 91 MET A CA 1
ATOM 702 C C . MET A 1 91 ? 9.920 8.196 -11.257 1.00 84.81 91 MET A C 1
ATOM 704 O O . MET A 1 91 ? 10.081 7.596 -12.319 1.00 84.81 91 MET A O 1
ATOM 708 N N . SER A 1 92 ? 9.389 9.421 -11.213 1.00 88.31 92 SER A N 1
ATOM 709 C CA . SER A 1 92 ? 8.941 10.178 -12.389 1.00 88.31 92 SER A CA 1
ATOM 710 C C . SER A 1 92 ? 10.109 10.544 -13.311 1.00 88.31 92 SER A C 1
ATOM 712 O O . SER A 1 92 ? 10.037 10.319 -14.523 1.00 88.31 92 SER A O 1
ATOM 714 N N . GLU A 1 93 ? 11.222 11.023 -12.744 1.00 87.81 93 GLU A N 1
ATOM 715 C CA . GLU A 1 93 ? 12.432 11.350 -13.508 1.00 87.81 93 GLU A CA 1
ATOM 716 C C . GLU A 1 93 ? 13.023 10.105 -14.192 1.00 87.81 93 GLU A C 1
ATOM 718 O O . GLU A 1 93 ? 13.253 10.111 -15.408 1.00 87.81 93 GLU A O 1
ATOM 723 N N . ARG A 1 94 ? 13.173 8.993 -13.459 1.00 85.12 94 ARG A N 1
ATOM 724 C CA . ARG A 1 94 ? 13.656 7.718 -14.020 1.00 85.12 94 ARG A CA 1
ATOM 725 C C . ARG A 1 94 ? 12.744 7.179 -15.120 1.00 85.12 94 ARG A C 1
ATOM 727 O O . ARG A 1 94 ? 13.239 6.787 -16.177 1.00 85.12 94 ARG A O 1
ATOM 734 N N . LEU A 1 95 ? 11.422 7.203 -14.929 1.00 86.62 95 LEU A N 1
ATOM 735 C CA . LEU A 1 95 ? 10.460 6.770 -15.953 1.00 86.62 95 LEU A CA 1
ATOM 736 C C . LEU A 1 95 ? 10.527 7.639 -17.217 1.00 86.62 95 LEU A C 1
ATOM 738 O O . LEU A 1 95 ? 10.416 7.111 -18.328 1.00 86.62 95 LEU A O 1
ATOM 742 N N . ALA A 1 96 ? 10.758 8.949 -17.086 1.00 88.38 96 ALA A N 1
ATOM 743 C CA . ALA A 1 96 ? 10.970 9.830 -18.233 1.00 88.38 96 ALA A CA 1
ATOM 744 C C . ALA A 1 96 ? 12.254 9.467 -19.003 1.00 88.38 96 ALA A C 1
ATOM 746 O O . ALA A 1 96 ? 12.223 9.366 -20.234 1.00 88.38 96 ALA A O 1
ATOM 747 N N . ILE A 1 97 ? 13.357 9.194 -18.295 1.00 85.81 97 ILE A N 1
ATOM 748 C CA . ILE A 1 97 ? 14.627 8.742 -18.889 1.00 85.81 97 ILE A CA 1
ATOM 749 C C . ILE A 1 97 ? 14.439 7.398 -19.610 1.00 85.81 97 ILE A C 1
ATOM 751 O O . ILE A 1 97 ? 14.771 7.297 -20.794 1.00 85.81 97 ILE A O 1
ATOM 755 N N . ILE A 1 98 ? 13.832 6.403 -18.955 1.00 87.38 98 ILE A N 1
ATOM 756 C CA . ILE A 1 98 ? 13.494 5.087 -19.532 1.00 87.38 98 ILE A CA 1
ATOM 757 C C . ILE A 1 98 ? 12.689 5.244 -20.831 1.00 87.38 98 ILE A C 1
ATOM 759 O O . ILE A 1 98 ? 13.020 4.638 -21.850 1.00 87.38 98 ILE A O 1
ATOM 763 N N . ASN A 1 99 ? 11.670 6.105 -20.834 1.00 88.00 99 ASN A N 1
ATOM 764 C CA . ASN A 1 99 ? 10.806 6.362 -21.989 1.00 88.00 99 ASN A CA 1
ATOM 765 C C . ASN A 1 99 ? 11.578 7.008 -23.161 1.00 88.00 99 ASN A C 1
ATOM 767 O O . ASN A 1 99 ? 11.423 6.598 -24.315 1.00 88.00 99 ASN A O 1
ATOM 771 N N . ILE A 1 100 ? 12.462 7.972 -22.878 1.00 88.81 100 ILE A N 1
ATOM 772 C CA . ILE A 1 100 ? 13.347 8.594 -23.879 1.00 88.81 100 ILE A CA 1
ATOM 773 C C . ILE A 1 100 ? 14.328 7.565 -24.460 1.00 88.81 100 ILE A C 1
ATOM 775 O O . ILE A 1 100 ? 14.531 7.530 -25.677 1.00 88.81 100 ILE A O 1
ATOM 779 N N . VAL A 1 101 ? 14.920 6.718 -23.616 1.00 85.88 101 VAL A N 1
ATOM 780 C CA . VAL A 1 101 ? 15.855 5.666 -24.034 1.00 85.88 101 VAL A CA 1
ATOM 781 C C . VAL A 1 101 ? 15.144 4.623 -24.900 1.00 85.88 101 VAL A C 1
ATOM 783 O O . VAL A 1 101 ? 15.583 4.381 -26.023 1.00 85.88 101 VAL A O 1
ATOM 786 N N . ALA A 1 102 ? 14.002 4.089 -24.461 1.00 85.12 102 ALA A N 1
ATOM 787 C CA . ALA A 1 102 ? 13.210 3.117 -25.217 1.00 85.12 102 ALA A CA 1
ATOM 788 C C . ALA A 1 102 ? 12.757 3.656 -26.589 1.00 85.12 102 ALA A C 1
ATOM 790 O O . ALA A 1 102 ? 12.826 2.942 -27.591 1.00 85.12 102 ALA A O 1
ATOM 791 N N . LYS A 1 103 ? 12.367 4.938 -26.672 1.00 86.69 103 LYS A N 1
ATOM 792 C CA . LYS A 1 103 ? 12.059 5.607 -27.950 1.00 86.69 103 LYS A CA 1
ATOM 793 C C . LYS A 1 103 ? 13.278 5.695 -28.868 1.00 86.69 103 LYS A C 1
ATOM 795 O O . LYS A 1 103 ? 13.165 5.354 -30.042 1.00 86.69 103 LYS A O 1
ATOM 800 N N . ARG A 1 104 ? 14.443 6.107 -28.351 1.00 83.31 104 ARG A N 1
ATOM 801 C CA . ARG A 1 104 ? 15.696 6.175 -29.129 1.00 83.31 104 ARG A CA 1
ATOM 802 C C . ARG A 1 104 ? 16.126 4.800 -29.638 1.00 83.31 104 ARG A C 1
ATOM 804 O O . ARG A 1 104 ? 16.498 4.691 -30.804 1.00 83.31 104 ARG A O 1
ATOM 811 N N . VAL A 1 105 ? 16.025 3.770 -28.794 1.00 82.75 105 VAL A N 1
ATOM 812 C CA . VAL A 1 105 ? 16.259 2.365 -29.164 1.00 82.75 105 VAL A CA 1
ATOM 813 C C . VAL A 1 105 ? 15.345 1.971 -30.318 1.00 82.75 105 VAL A C 1
ATOM 815 O O . VAL A 1 105 ? 15.839 1.599 -31.380 1.00 82.75 105 VAL A O 1
ATOM 818 N N . LYS A 1 106 ? 14.026 2.135 -30.149 1.00 83.31 106 LYS A N 1
ATOM 819 C CA . LYS A 1 106 ? 13.025 1.802 -31.168 1.00 83.31 106 LYS A CA 1
ATOM 820 C C . LYS A 1 106 ? 13.322 2.491 -32.505 1.00 83.31 106 LYS A C 1
ATOM 822 O O . LYS A 1 106 ? 13.537 1.806 -33.499 1.00 83.31 106 LYS A O 1
ATOM 827 N N . THR A 1 107 ? 13.411 3.823 -32.520 1.00 83.62 107 THR A N 1
ATOM 828 C CA . THR A 1 107 ? 13.646 4.595 -33.752 1.00 83.62 107 THR A CA 1
ATOM 829 C C . THR A 1 107 ? 14.952 4.206 -34.444 1.00 83.62 107 THR A C 1
ATOM 831 O O . THR A 1 107 ? 15.006 4.204 -35.673 1.00 83.62 107 THR A O 1
ATOM 834 N N . LYS A 1 108 ? 16.011 3.860 -33.697 1.00 76.44 108 LYS A N 1
ATOM 835 C CA . LYS A 1 108 ? 17.293 3.478 -34.302 1.00 76.44 108 LYS A CA 1
ATOM 836 C C . LYS A 1 108 ? 17.276 2.053 -34.868 1.00 76.44 108 LYS A C 1
ATOM 838 O O . LYS A 1 108 ? 17.766 1.853 -35.976 1.00 76.44 108 LYS A O 1
ATOM 843 N N . THR A 1 109 ? 16.640 1.103 -34.181 1.00 75.81 109 THR A N 1
ATOM 844 C CA . THR A 1 109 ? 16.410 -0.260 -34.694 1.00 75.81 109 THR A CA 1
ATOM 845 C C . THR A 1 109 ? 15.514 -0.262 -35.938 1.00 75.81 109 THR A C 1
ATOM 847 O O . THR A 1 109 ? 15.771 -1.013 -36.874 1.00 75.81 109 THR A O 1
ATOM 850 N N . GLU A 1 110 ? 14.502 0.609 -35.991 1.00 79.19 110 GLU A N 1
ATOM 851 C CA . GLU A 1 110 ? 13.597 0.752 -37.145 1.00 79.19 110 GLU A CA 1
ATOM 852 C C . GLU A 1 110 ? 14.253 1.408 -38.376 1.00 79.19 110 GLU A C 1
ATOM 854 O O . GLU A 1 110 ? 13.735 1.257 -39.480 1.00 79.19 110 GLU A O 1
ATOM 859 N N . SER A 1 111 ? 15.372 2.130 -38.217 1.00 72.94 111 SER A N 1
ATOM 860 C CA . SER A 1 111 ? 15.977 2.941 -39.292 1.00 72.94 111 SER A CA 1
ATOM 861 C C . SER A 1 111 ? 17.349 2.479 -39.793 1.00 72.94 111 SER A C 1
ATOM 863 O O . SER A 1 111 ? 17.759 2.929 -40.859 1.00 72.94 111 SER A O 1
ATOM 865 N N . ASP A 1 112 ? 18.061 1.605 -39.073 1.00 64.44 112 ASP A N 1
ATOM 866 C CA . ASP A 1 112 ? 19.468 1.265 -39.371 1.00 64.44 112 ASP A CA 1
ATOM 867 C C . ASP A 1 112 ? 19.718 -0.248 -39.533 1.00 64.44 112 ASP A C 1
ATOM 869 O O . ASP A 1 112 ? 20.761 -0.785 -39.162 1.00 64.44 112 ASP A O 1
ATOM 873 N N . SER A 1 113 ? 18.734 -0.958 -40.092 1.00 61.66 113 SER A N 1
ATOM 874 C CA . SER A 1 113 ? 18.702 -2.427 -40.203 1.00 61.66 113 SER A CA 1
ATOM 875 C C . SER A 1 113 ? 19.781 -3.055 -41.102 1.00 61.66 113 SER A C 1
ATOM 877 O O . SER A 1 113 ? 19.913 -4.277 -41.117 1.00 61.66 113 SER A O 1
ATOM 879 N N . GLY A 1 114 ? 20.554 -2.254 -41.845 1.00 64.44 114 GLY A N 1
ATOM 880 C CA . GLY A 1 114 ? 21.549 -2.747 -42.803 1.00 64.44 114 GLY A CA 1
ATOM 881 C C . GLY A 1 114 ? 22.914 -3.120 -42.208 1.00 64.44 114 GLY A C 1
ATOM 882 O O . GLY A 1 114 ? 23.504 -4.105 -42.642 1.00 64.44 114 GLY A O 1
ATOM 883 N N . TYR A 1 115 ? 23.436 -2.346 -41.244 1.00 64.81 115 TYR A N 1
ATOM 884 C CA . TYR A 1 115 ? 24.849 -2.436 -40.822 1.00 64.81 115 TYR A CA 1
ATOM 885 C C . TYR A 1 115 ? 25.079 -2.133 -39.327 1.00 64.81 115 TYR A C 1
ATOM 887 O O . TYR A 1 115 ? 25.880 -1.272 -38.957 1.00 64.81 115 TYR A O 1
ATOM 895 N N . LEU A 1 116 ? 24.418 -2.876 -38.434 1.00 71.06 116 LEU A N 1
ATOM 896 C CA . LEU A 1 116 ? 24.662 -2.763 -36.991 1.00 71.06 116 LEU A CA 1
ATOM 897 C C . LEU A 1 116 ? 26.001 -3.409 -36.586 1.00 71.06 116 LEU A C 1
ATOM 899 O O . LEU A 1 116 ? 26.217 -4.608 -36.746 1.00 71.06 116 LEU A O 1
ATOM 903 N N . ASN A 1 117 ? 26.907 -2.611 -36.016 1.00 77.56 117 ASN A N 1
ATOM 904 C CA . ASN A 1 117 ? 28.200 -3.081 -35.511 1.00 77.56 117 ASN A CA 1
ATOM 905 C C . ASN A 1 117 ? 28.025 -3.934 -34.234 1.00 77.56 117 ASN A C 1
ATOM 907 O O . ASN A 1 117 ? 27.270 -3.560 -33.340 1.00 77.56 117 ASN A O 1
ATOM 911 N N . HIS A 1 118 ? 28.778 -5.028 -34.084 1.00 79.88 118 HIS A N 1
ATOM 912 C CA . HIS A 1 118 ? 28.720 -5.894 -32.895 1.00 79.88 118 HIS A CA 1
ATOM 913 C C . HIS A 1 118 ? 28.934 -5.141 -31.563 1.00 79.88 118 HIS A C 1
ATOM 915 O O . HIS A 1 118 ? 28.220 -5.390 -30.594 1.00 79.88 118 HIS A O 1
ATOM 921 N N . ARG A 1 119 ? 29.831 -4.142 -31.520 1.00 80.19 119 ARG A N 1
ATOM 922 C CA . ARG A 1 119 ? 30.031 -3.291 -30.331 1.00 80.19 119 ARG A CA 1
ATOM 923 C C . ARG A 1 119 ? 28.813 -2.410 -30.023 1.00 80.19 119 ARG A C 1
ATOM 925 O O . ARG A 1 119 ? 28.571 -2.100 -28.860 1.00 80.19 119 ARG A O 1
ATOM 932 N N . TYR A 1 120 ? 28.053 -2.013 -31.044 1.00 81.12 120 TYR A N 1
ATOM 933 C CA . TYR A 1 120 ? 26.788 -1.300 -30.864 1.00 81.12 120 TYR A CA 1
ATOM 934 C C . TYR A 1 120 ? 25.701 -2.237 -30.322 1.00 81.12 120 TYR A C 1
ATOM 936 O O . TYR A 1 120 ? 25.006 -1.852 -29.390 1.00 81.12 120 TYR A O 1
ATOM 944 N N . LEU A 1 121 ? 25.618 -3.481 -30.812 1.00 81.75 121 LEU A N 1
ATOM 945 C CA . LEU A 1 121 ? 24.689 -4.489 -30.281 1.00 81.75 121 LEU A CA 1
ATOM 946 C C . LEU A 1 121 ? 24.931 -4.761 -28.785 1.00 81.75 121 LEU A C 1
ATOM 948 O O . LEU A 1 121 ? 23.993 -4.649 -28.006 1.00 81.75 121 LEU A O 1
ATOM 952 N N . ILE A 1 122 ? 26.184 -4.984 -28.364 1.00 85.06 122 ILE A N 1
ATOM 953 C CA . ILE A 1 122 ? 26.542 -5.141 -26.936 1.00 85.06 122 ILE A CA 1
ATOM 954 C C . ILE A 1 122 ? 26.206 -3.872 -26.130 1.00 85.06 122 ILE A C 1
ATOM 956 O O . ILE A 1 122 ? 25.714 -3.942 -25.006 1.00 85.06 122 ILE A O 1
ATOM 960 N N . GLY A 1 123 ? 26.461 -2.683 -26.688 1.00 83.69 123 GLY A N 1
ATOM 961 C CA . GLY A 1 123 ? 26.105 -1.416 -26.040 1.00 83.69 123 GLY A CA 1
ATOM 962 C C . GLY A 1 123 ? 24.596 -1.256 -25.825 1.00 83.69 123 GLY A C 1
ATOM 963 O O . GLY A 1 123 ? 24.176 -0.741 -24.792 1.00 83.69 123 GLY A O 1
ATOM 964 N N . MET A 1 124 ? 23.793 -1.730 -26.777 1.00 82.38 124 MET A N 1
ATOM 965 C CA . MET A 1 124 ? 22.331 -1.726 -26.721 1.00 82.38 124 MET A CA 1
ATOM 966 C C . MET A 1 124 ? 21.785 -2.783 -25.756 1.00 82.38 124 MET A C 1
ATOM 968 O O . MET A 1 124 ? 20.855 -2.487 -25.018 1.00 82.38 124 MET A O 1
ATOM 972 N N . GLU A 1 125 ? 22.382 -3.974 -25.716 1.00 85.25 125 GLU A N 1
ATOM 973 C CA . GLU A 1 125 ? 22.055 -5.046 -24.767 1.00 85.25 125 GLU A CA 1
ATOM 974 C C . GLU A 1 125 ? 22.269 -4.595 -23.315 1.00 85.25 125 GLU A C 1
ATOM 976 O O . GLU A 1 125 ? 21.338 -4.642 -22.512 1.00 85.25 125 GLU A O 1
ATOM 981 N N . ASN A 1 126 ? 23.444 -4.034 -23.003 1.00 86.94 126 ASN A N 1
ATOM 982 C CA . ASN A 1 126 ? 23.737 -3.467 -21.681 1.00 86.94 126 ASN A CA 1
ATOM 983 C C . ASN A 1 126 ? 22.754 -2.345 -21.299 1.00 86.94 126 ASN A C 1
ATOM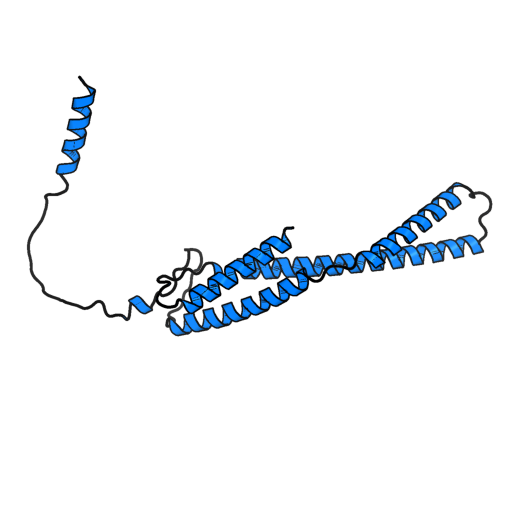 985 O O . ASN A 1 126 ? 22.252 -2.312 -20.180 1.00 86.94 126 ASN A O 1
ATOM 989 N N . LEU A 1 127 ? 22.451 -1.443 -22.239 1.00 85.75 127 LEU A N 1
ATOM 990 C CA . LEU A 1 127 ? 21.507 -0.339 -22.040 1.00 85.75 127 LEU A CA 1
ATOM 991 C C . LEU A 1 127 ? 20.068 -0.832 -21.817 1.00 85.75 127 LEU A C 1
ATOM 993 O O . LEU A 1 127 ? 19.347 -0.248 -21.010 1.00 85.75 127 LEU A O 1
ATOM 997 N N . VAL A 1 128 ? 19.650 -1.907 -22.493 1.00 86.31 128 VAL A N 1
ATOM 998 C CA . VAL A 1 128 ? 18.352 -2.554 -22.256 1.00 86.31 128 VAL A CA 1
ATOM 999 C C . VAL A 1 128 ? 18.335 -3.234 -20.888 1.00 86.31 128 VAL A C 1
ATOM 1001 O O . VAL A 1 128 ? 17.346 -3.066 -20.181 1.00 86.31 128 VAL A O 1
ATOM 1004 N N . SER A 1 129 ? 19.418 -3.904 -20.469 1.00 88.56 129 SER A N 1
ATOM 1005 C CA . SER A 1 129 ? 19.534 -4.448 -19.105 1.00 88.56 129 SER A CA 1
ATOM 1006 C C . SER A 1 129 ? 19.352 -3.348 -18.065 1.00 88.56 129 SER A C 1
ATOM 1008 O O . SER A 1 129 ? 18.422 -3.428 -17.276 1.00 88.56 129 SER A O 1
ATOM 1010 N N . THR A 1 130 ? 20.127 -2.257 -18.132 1.00 88.31 130 THR A N 1
ATOM 1011 C CA . THR A 1 130 ? 20.017 -1.145 -17.168 1.00 88.31 130 THR A CA 1
ATOM 1012 C C . THR A 1 130 ? 18.605 -0.547 -17.112 1.00 88.31 130 THR A C 1
ATOM 1014 O O . THR A 1 130 ? 18.121 -0.199 -16.039 1.00 88.31 130 THR A O 1
ATOM 1017 N N . VAL A 1 131 ? 17.911 -0.452 -18.252 1.00 87.94 131 VAL A N 1
ATOM 1018 C CA . VAL A 1 131 ? 16.511 0.002 -18.318 1.00 87.94 131 VAL A CA 1
ATOM 1019 C C . VAL A 1 131 ? 15.544 -0.999 -17.673 1.00 87.94 131 VAL A C 1
ATOM 1021 O O . VAL A 1 131 ? 14.586 -0.578 -17.024 1.00 87.94 131 VAL A O 1
ATOM 1024 N N . VAL A 1 132 ? 15.780 -2.304 -17.829 1.00 89.88 132 VAL A N 1
ATOM 1025 C CA . VAL A 1 132 ? 15.013 -3.362 -17.153 1.00 89.88 132 VAL A CA 1
ATOM 1026 C C . VAL A 1 132 ? 15.275 -3.337 -15.647 1.00 89.88 132 VAL A C 1
ATOM 1028 O O . VAL A 1 132 ? 14.312 -3.344 -14.889 1.00 89.88 132 VAL A O 1
ATOM 1031 N N . ASP A 1 133 ? 16.531 -3.210 -15.218 1.00 90.56 133 ASP A N 1
ATOM 1032 C CA . ASP A 1 133 ? 16.940 -3.164 -13.810 1.00 90.56 133 ASP A CA 1
ATOM 1033 C C . ASP A 1 133 ? 16.306 -1.964 -13.075 1.00 90.56 133 ASP A C 1
ATOM 1035 O O . ASP A 1 133 ? 15.683 -2.128 -12.022 1.00 90.56 133 ASP A O 1
ATOM 1039 N N . GLU A 1 134 ? 16.375 -0.763 -13.661 1.00 88.06 134 GLU A N 1
ATOM 1040 C CA . GLU A 1 134 ? 15.722 0.452 -13.142 1.00 88.06 134 GLU A CA 1
ATOM 1041 C C . GLU A 1 134 ? 14.188 0.313 -13.106 1.00 88.06 134 GLU A C 1
ATOM 1043 O O . GLU A 1 134 ? 13.548 0.652 -12.108 1.00 88.06 134 GLU A O 1
ATOM 1048 N N . ASN A 1 135 ? 13.573 -0.245 -14.156 1.00 89.00 135 ASN A N 1
ATOM 1049 C CA . ASN A 1 135 ? 12.130 -0.494 -14.180 1.00 89.00 135 ASN A CA 1
ATOM 1050 C C . ASN A 1 135 ? 11.703 -1.524 -13.113 1.00 89.00 135 ASN A C 1
ATOM 1052 O O . ASN A 1 135 ? 10.695 -1.324 -12.437 1.00 89.00 135 ASN A O 1
ATOM 1056 N N . THR A 1 136 ? 12.481 -2.588 -12.902 1.00 90.88 136 THR A N 1
ATOM 1057 C CA . THR A 1 136 ? 12.256 -3.577 -11.838 1.00 90.88 136 THR A CA 1
ATOM 1058 C C . THR A 1 136 ? 12.413 -2.955 -10.448 1.00 90.88 136 THR A C 1
ATOM 1060 O O . THR A 1 136 ? 11.600 -3.232 -9.566 1.00 90.88 136 THR A O 1
ATOM 1063 N N . ALA A 1 137 ? 13.386 -2.062 -10.243 1.00 89.56 137 ALA A N 1
ATOM 1064 C CA . ALA A 1 137 ? 13.541 -1.329 -8.985 1.00 89.56 137 ALA A CA 1
ATOM 1065 C C . ALA A 1 137 ? 12.337 -0.412 -8.691 1.00 89.56 137 ALA A C 1
ATOM 1067 O O . ALA A 1 137 ? 11.857 -0.361 -7.556 1.00 89.56 137 ALA A O 1
ATOM 1068 N N . ILE A 1 138 ? 11.798 0.262 -9.711 1.00 88.88 138 ILE A N 1
ATOM 1069 C CA . ILE A 1 138 ? 10.586 1.091 -9.602 1.00 88.88 138 ILE A CA 1
ATOM 1070 C C . ILE A 1 138 ? 9.354 0.225 -9.306 1.00 88.88 138 ILE A C 1
ATOM 1072 O O . ILE A 1 138 ? 8.592 0.547 -8.395 1.00 88.88 138 ILE A O 1
ATOM 1076 N N . GLN A 1 139 ? 9.182 -0.904 -10.000 1.00 89.69 139 GLN A N 1
ATOM 1077 C CA . GLN A 1 139 ? 8.108 -1.866 -9.719 1.00 89.69 139 GLN A CA 1
ATOM 1078 C C . GLN A 1 139 ? 8.187 -2.415 -8.287 1.00 89.69 139 GLN A C 1
ATOM 1080 O O . GLN A 1 139 ? 7.158 -2.522 -7.623 1.00 89.69 139 GLN A O 1
ATOM 1085 N N . LYS A 1 140 ? 9.394 -2.685 -7.773 1.00 91.56 140 LYS A N 1
ATOM 1086 C CA . LYS A 1 140 ? 9.611 -3.127 -6.389 1.00 91.56 140 LYS A CA 1
ATOM 1087 C C . LYS A 1 140 ? 9.168 -2.073 -5.367 1.00 91.56 140 LYS A C 1
ATOM 1089 O O . LYS A 1 140 ? 8.420 -2.428 -4.463 1.00 91.56 140 LYS A O 1
ATOM 1094 N N . LYS A 1 141 ? 9.526 -0.792 -5.554 1.00 88.69 141 LYS A N 1
ATOM 1095 C CA . LYS A 1 141 ? 9.036 0.320 -4.705 1.00 88.69 141 LYS A CA 1
ATOM 1096 C C . LYS A 1 141 ? 7.499 0.389 -4.677 1.00 88.69 141 LYS A C 1
ATOM 1098 O O . LYS A 1 141 ? 6.909 0.587 -3.618 1.00 88.69 141 LYS A O 1
ATOM 1103 N N . ILE A 1 142 ? 6.847 0.208 -5.833 1.00 89.19 142 ILE A N 1
ATOM 1104 C CA . ILE A 1 142 ? 5.375 0.195 -5.934 1.00 89.19 142 ILE A CA 1
ATOM 1105 C C . ILE A 1 142 ? 4.797 -1.003 -5.171 1.00 89.19 142 ILE A C 1
ATOM 1107 O O . ILE A 1 142 ? 3.883 -0.818 -4.370 1.00 89.19 142 ILE A O 1
ATOM 1111 N N . GLN A 1 143 ? 5.335 -2.209 -5.379 1.00 90.88 143 GLN A N 1
ATOM 1112 C CA . GLN A 1 143 ? 4.850 -3.417 -4.709 1.00 90.88 143 GLN A CA 1
ATOM 1113 C C . GLN A 1 143 ? 4.999 -3.319 -3.186 1.00 90.88 143 GLN A C 1
ATOM 1115 O O . GLN A 1 143 ? 4.044 -3.590 -2.469 1.00 90.88 143 GLN A O 1
ATOM 1120 N N . GLU A 1 144 ? 6.136 -2.828 -2.687 1.00 90.50 144 GLU A N 1
ATOM 1121 C CA . GLU A 1 144 ? 6.364 -2.602 -1.252 1.00 90.50 144 GLU A CA 1
ATOM 1122 C C . GLU A 1 144 ? 5.329 -1.643 -0.638 1.00 90.50 144 GLU A C 1
ATOM 1124 O O . GLU A 1 144 ? 4.865 -1.866 0.483 1.00 90.50 144 GLU A O 1
ATOM 1129 N N . ARG A 1 145 ? 4.900 -0.607 -1.378 1.00 88.25 145 ARG A N 1
ATOM 1130 C CA . ARG A 1 145 ? 3.818 0.287 -0.934 1.00 88.25 145 ARG A CA 1
ATOM 1131 C C . ARG A 1 145 ? 2.439 -0.378 -1.004 1.00 88.25 145 ARG A C 1
ATOM 1133 O O . ARG A 1 145 ? 1.629 -0.144 -0.109 1.00 88.25 145 ARG A O 1
ATOM 1140 N N . VAL A 1 146 ? 2.166 -1.204 -2.015 1.00 89.94 146 VAL A N 1
ATOM 1141 C CA . VAL A 1 146 ? 0.908 -1.968 -2.141 1.00 89.94 146 VAL A CA 1
ATOM 1142 C C . VAL A 1 146 ? 0.774 -3.005 -1.021 1.00 89.94 146 VAL A C 1
ATOM 1144 O O . VAL A 1 146 ? -0.272 -3.066 -0.377 1.00 89.94 146 VAL A O 1
ATOM 1147 N N . ASP A 1 147 ? 1.835 -3.754 -0.724 1.00 90.50 147 ASP A N 1
ATOM 1148 C CA . ASP A 1 147 ? 1.868 -4.762 0.344 1.00 90.50 147 ASP A CA 1
ATOM 1149 C C . ASP A 1 147 ? 1.677 -4.113 1.727 1.00 90.50 147 ASP A C 1
ATOM 1151 O O . ASP A 1 147 ? 0.933 -4.624 2.573 1.00 90.50 147 ASP A O 1
ATOM 1155 N N . LEU A 1 148 ? 2.289 -2.940 1.944 1.00 88.69 148 LEU A N 1
ATOM 1156 C CA . LEU A 1 148 ? 2.062 -2.111 3.129 1.00 88.69 148 LEU A CA 1
ATOM 1157 C C . LEU A 1 148 ? 0.590 -1.697 3.236 1.00 88.69 148 LEU A C 1
ATOM 1159 O O . LEU A 1 148 ? -0.009 -1.896 4.292 1.00 88.69 148 LEU A O 1
ATOM 1163 N N . LEU A 1 149 ? -0.008 -1.159 2.168 1.00 87.94 149 LEU A N 1
ATOM 1164 C CA . LEU A 1 149 ? -1.407 -0.717 2.175 1.00 87.94 149 LEU A CA 1
ATOM 1165 C C . LEU A 1 149 ? -2.383 -1.886 2.386 1.00 87.94 149 LEU A C 1
ATOM 1167 O O . LEU A 1 149 ? -3.295 -1.749 3.200 1.00 87.94 149 LEU A O 1
ATOM 1171 N N . SER A 1 150 ? -2.155 -3.056 1.777 1.00 88.75 150 SER A N 1
ATOM 1172 C CA . SER A 1 150 ? -2.945 -4.266 2.067 1.00 88.75 150 SER A CA 1
ATOM 1173 C C . SER A 1 150 ? -2.843 -4.654 3.543 1.00 88.75 150 SER A C 1
ATOM 1175 O O . SER A 1 150 ? -3.861 -4.857 4.198 1.00 88.75 150 SER A O 1
ATOM 1177 N N . THR A 1 151 ? -1.631 -4.653 4.107 1.00 89.00 151 THR A N 1
ATOM 1178 C CA . THR A 1 151 ? -1.402 -4.951 5.532 1.00 89.00 151 THR A CA 1
ATOM 1179 C C . THR A 1 151 ? -2.105 -3.944 6.455 1.00 89.00 151 THR A C 1
ATOM 1181 O O . THR A 1 151 ? -2.583 -4.319 7.530 1.00 89.00 151 THR A O 1
ATOM 1184 N N . VAL A 1 152 ? -2.205 -2.668 6.057 1.00 87.69 152 VAL A N 1
ATOM 1185 C CA . VAL A 1 152 ? -3.022 -1.666 6.764 1.00 87.69 152 VAL A CA 1
ATOM 1186 C C . VAL A 1 152 ? -4.510 -2.010 6.665 1.00 87.69 152 VAL A C 1
ATOM 1188 O O . VAL A 1 152 ? -5.182 -2.023 7.696 1.00 87.69 152 VAL A O 1
ATOM 1191 N N . GLY A 1 153 ? -5.013 -2.325 5.469 1.00 86.44 153 GLY A N 1
ATOM 1192 C CA . GLY A 1 153 ? -6.405 -2.720 5.241 1.00 86.44 153 GLY A CA 1
ATOM 1193 C C . GLY A 1 153 ? -6.813 -3.950 6.058 1.00 86.44 153 GLY A C 1
ATOM 1194 O O . GLY A 1 153 ? -7.853 -3.937 6.715 1.00 86.44 153 GLY A O 1
ATOM 1195 N N . ASP A 1 154 ? -5.965 -4.977 6.108 1.00 87.31 154 ASP A N 1
ATOM 1196 C CA . ASP A 1 154 ? -6.181 -6.189 6.904 1.00 87.31 154 ASP A CA 1
ATOM 1197 C C . ASP A 1 154 ? -6.179 -5.893 8.413 1.00 87.31 154 ASP A C 1
ATOM 1199 O O . ASP A 1 154 ? -7.088 -6.321 9.134 1.00 87.31 154 ASP A O 1
ATOM 1203 N N . LYS A 1 155 ? -5.220 -5.088 8.903 1.00 85.69 155 LYS A N 1
ATOM 1204 C CA . LYS A 1 155 ? -5.218 -4.597 10.295 1.00 85.69 155 LYS A CA 1
ATOM 1205 C C . LYS A 1 155 ? -6.506 -3.826 10.613 1.00 85.69 155 LYS A C 1
ATOM 1207 O O . LYS A 1 155 ? -7.141 -4.116 11.631 1.00 85.69 155 LYS A O 1
ATOM 1212 N N . LEU A 1 156 ? -6.912 -2.886 9.758 1.00 85.19 156 LEU A N 1
ATOM 1213 C CA . LEU A 1 156 ? -8.109 -2.060 9.938 1.00 85.19 156 LEU A CA 1
ATOM 1214 C C . LEU A 1 156 ? -9.382 -2.917 9.963 1.00 85.19 156 LEU A C 1
ATOM 1216 O O . LEU A 1 156 ? -10.185 -2.783 10.885 1.00 85.19 156 LEU A O 1
ATOM 1220 N N . ASN A 1 157 ? -9.533 -3.845 9.015 1.00 84.44 157 ASN A N 1
ATOM 1221 C CA . ASN A 1 157 ? -10.652 -4.785 8.965 1.00 84.44 157 ASN A CA 1
ATOM 1222 C C . ASN A 1 157 ? -10.697 -5.684 10.208 1.00 84.44 157 ASN A C 1
ATOM 1224 O O . ASN A 1 157 ? -11.770 -5.866 10.784 1.00 84.44 157 ASN A O 1
ATOM 1228 N N . SER A 1 158 ? -9.547 -6.181 10.680 1.00 85.06 158 SER A N 1
ATOM 1229 C CA . SER A 1 158 ? -9.486 -6.985 11.908 1.00 85.06 158 SER A CA 1
ATOM 1230 C C . SER A 1 158 ? -9.976 -6.200 13.133 1.00 85.06 158 SER A C 1
ATOM 1232 O O . SER A 1 158 ? -10.797 -6.713 13.894 1.00 85.06 158 SER A O 1
ATOM 1234 N N . MET A 1 159 ? -9.580 -4.928 13.276 1.00 81.69 159 MET A N 1
ATOM 1235 C CA . MET A 1 159 ? -10.061 -4.047 14.347 1.00 81.69 159 MET A CA 1
ATOM 1236 C C . MET A 1 159 ? -11.556 -3.743 14.203 1.00 81.69 159 MET A C 1
ATOM 1238 O O . MET A 1 159 ? -12.304 -3.876 15.165 1.00 81.69 159 MET A O 1
ATOM 1242 N N . LYS A 1 160 ? -12.014 -3.413 12.992 1.00 78.38 160 LYS A N 1
ATOM 1243 C CA . LYS A 1 160 ? -13.417 -3.111 12.657 1.00 78.38 160 LYS A CA 1
ATOM 1244 C C . LYS A 1 160 ? -14.358 -4.299 12.901 1.00 78.38 160 LYS A C 1
ATOM 1246 O O . LYS A 1 160 ? -15.516 -4.090 13.253 1.00 78.38 160 LYS A O 1
ATOM 1251 N N . SER A 1 161 ? -13.856 -5.528 12.751 1.00 78.94 161 SER A N 1
ATOM 1252 C CA . SER A 1 161 ? -14.574 -6.776 13.050 1.00 78.94 161 SER A CA 1
ATOM 1253 C C . SER A 1 161 ? -14.640 -7.131 14.542 1.00 78.94 161 SER A C 1
ATOM 1255 O O . SER A 1 161 ? -15.366 -8.049 14.926 1.00 78.94 161 SER A O 1
ATOM 1257 N N . ASP A 1 162 ? -13.885 -6.434 15.397 1.00 78.38 162 ASP A N 1
ATOM 1258 C CA . ASP A 1 162 ? -13.745 -6.809 16.797 1.00 78.38 162 ASP A CA 1
ATOM 1259 C C . ASP A 1 162 ? -14.951 -6.403 17.660 1.00 78.38 162 ASP A C 1
ATOM 1261 O O . ASP A 1 162 ? -15.493 -5.297 17.566 1.00 78.38 162 ASP A O 1
ATOM 1265 N N . SER A 1 163 ? -15.331 -7.287 18.587 1.00 65.69 163 SER A N 1
ATOM 1266 C CA . SER A 1 163 ? -16.475 -7.081 19.479 1.00 65.69 163 SER A CA 1
ATOM 1267 C C . SER A 1 163 ? -16.366 -5.842 20.376 1.00 65.69 163 SER A C 1
ATOM 1269 O O . SER A 1 163 ? -17.401 -5.346 20.815 1.00 65.69 163 SER A O 1
ATOM 1271 N N . LEU A 1 164 ? -15.172 -5.275 20.594 1.00 70.31 164 LEU A N 1
ATOM 1272 C CA . LEU A 1 164 ? -14.991 -3.993 21.288 1.00 70.31 164 LEU A CA 1
ATOM 1273 C C . LEU A 1 164 ? -15.684 -2.822 20.572 1.00 70.31 164 LEU A C 1
ATOM 1275 O O . LEU A 1 164 ? -16.168 -1.901 21.229 1.00 70.31 164 LEU A O 1
ATOM 1279 N N . PHE A 1 165 ? -15.775 -2.844 19.240 1.00 64.62 165 PHE A N 1
ATOM 1280 C CA . PHE A 1 165 ? -16.469 -1.793 18.493 1.00 64.62 165 PHE A CA 1
ATOM 1281 C C . PHE A 1 165 ? -17.985 -2.033 18.426 1.00 64.62 165 PHE A C 1
ATOM 1283 O O . PHE A 1 165 ? -18.743 -1.059 18.416 1.00 64.62 165 PHE A O 1
ATOM 1290 N N . ALA A 1 166 ? -18.425 -3.296 18.479 1.00 64.44 166 ALA A N 1
ATOM 1291 C CA . ALA A 1 166 ? -19.835 -3.689 18.594 1.00 64.44 166 ALA A CA 1
ATOM 1292 C C . ALA A 1 166 ? -20.414 -3.527 20.019 1.00 64.44 166 ALA A C 1
ATOM 1294 O O . ALA A 1 166 ? -21.628 -3.404 20.179 1.00 64.44 166 ALA A O 1
ATOM 1295 N N . MET A 1 167 ? -19.568 -3.489 21.056 1.00 64.31 167 MET A N 1
ATOM 1296 C CA . MET A 1 167 ? -19.978 -3.167 22.426 1.00 64.31 167 MET A CA 1
ATOM 1297 C C . MET A 1 167 ? -20.671 -1.800 22.497 1.00 64.31 167 MET A C 1
ATOM 1299 O O . MET A 1 167 ? -20.157 -0.782 22.012 1.00 64.31 167 MET A O 1
ATOM 1303 N N . THR A 1 168 ? -21.804 -1.779 23.195 1.00 61.50 168 THR A N 1
ATOM 1304 C CA . THR A 1 168 ? -22.513 -0.565 23.608 1.00 61.50 168 THR A CA 1
ATOM 1305 C C . THR A 1 168 ? -22.662 -0.599 25.129 1.00 61.50 168 THR A C 1
ATOM 1307 O O . THR A 1 168 ? -23.041 -1.622 25.690 1.00 61.50 168 THR A O 1
ATOM 1310 N N . LEU A 1 169 ? -22.329 0.485 25.831 1.00 61.66 169 LEU A N 1
ATOM 1311 C CA . LEU A 1 169 ? -22.520 0.547 27.286 1.00 61.66 169 LEU A CA 1
ATOM 1312 C C . LEU A 1 169 ? -24.022 0.572 27.604 1.00 61.66 169 LEU A C 1
ATOM 1314 O O . LEU A 1 169 ? -24.755 1.346 26.989 1.00 61.66 169 LEU A O 1
ATOM 1318 N N . ARG A 1 170 ? -24.471 -0.251 28.563 1.00 59.44 170 ARG A N 1
ATOM 1319 C CA . ARG A 1 170 ? -25.873 -0.271 29.028 1.00 59.44 170 ARG A CA 1
ATOM 1320 C C . ARG A 1 170 ? -26.264 1.060 29.664 1.00 59.44 170 ARG A C 1
ATOM 1322 O O . ARG A 1 170 ? -27.377 1.535 29.471 1.00 59.44 170 ARG A O 1
ATOM 1329 N N . ASP A 1 171 ? -25.323 1.647 30.395 1.00 56.94 171 ASP A N 1
ATOM 1330 C CA . ASP A 1 171 ? -25.414 2.981 30.968 1.00 56.94 171 ASP A CA 1
ATOM 1331 C C . ASP A 1 171 ? -24.083 3.710 30.731 1.00 56.94 171 ASP A C 1
ATOM 1333 O O . ASP A 1 171 ? -23.015 3.277 31.173 1.00 56.94 171 ASP A O 1
ATOM 1337 N N . THR A 1 172 ? -24.137 4.813 29.988 1.00 59.94 172 THR A N 1
ATOM 1338 C CA . THR A 1 172 ? -22.974 5.651 29.663 1.00 59.94 172 THR A CA 1
ATOM 1339 C C . THR A 1 172 ? -22.592 6.615 30.789 1.00 59.94 172 THR A C 1
ATOM 1341 O O . THR A 1 172 ? -21.506 7.197 30.734 1.00 59.94 172 THR A O 1
ATOM 1344 N N . THR A 1 173 ? -23.437 6.767 31.814 1.00 59.22 173 THR A N 1
ATOM 1345 C CA . THR A 1 173 ? -23.204 7.620 32.991 1.00 59.22 173 THR A CA 1
ATOM 1346 C C . THR A 1 173 ? -22.397 6.917 34.082 1.00 59.22 173 THR A C 1
ATOM 1348 O O . THR A 1 173 ? -21.669 7.587 34.811 1.00 59.22 173 THR A O 1
ATOM 1351 N N . LEU A 1 174 ? -22.437 5.578 34.147 1.00 59.75 174 LEU A N 1
ATOM 1352 C CA . LEU A 1 174 ? -21.650 4.792 35.108 1.00 59.75 174 LEU A CA 1
ATOM 1353 C C . LEU A 1 174 ? -20.144 4.798 34.803 1.00 59.75 174 LEU A C 1
ATOM 1355 O O . LEU A 1 174 ? -19.335 4.739 35.728 1.00 59.75 174 LEU A O 1
ATOM 1359 N N . VAL A 1 175 ? -19.742 4.869 33.525 1.00 68.19 175 VAL A N 1
ATOM 1360 C CA . VAL A 1 175 ? -18.317 4.889 33.127 1.00 68.19 175 VAL A CA 1
ATOM 1361 C C . VAL A 1 175 ? -18.043 5.893 31.987 1.00 68.19 175 VAL A C 1
ATOM 1363 O O . VAL A 1 175 ? -17.672 5.505 30.872 1.00 68.19 175 VAL A O 1
ATOM 1366 N N . PRO A 1 176 ? -18.190 7.210 32.237 1.00 68.38 176 PRO A N 1
ATOM 1367 C CA . PRO A 1 176 ? -18.123 8.235 31.192 1.00 68.38 176 PRO A CA 1
ATOM 1368 C C . PRO A 1 176 ? -16.729 8.357 30.556 1.00 68.38 176 PRO A C 1
ATOM 1370 O O . PRO A 1 176 ? -16.624 8.681 29.372 1.00 68.38 176 PRO A O 1
ATOM 1373 N N . ALA A 1 177 ? -15.658 8.042 31.295 1.00 69.19 177 ALA A N 1
ATOM 1374 C CA . ALA A 1 177 ? -14.289 8.041 30.775 1.00 69.19 177 ALA A CA 1
ATOM 1375 C C . ALA A 1 177 ? -14.111 7.028 29.629 1.00 69.19 177 ALA A C 1
ATOM 1377 O O . ALA A 1 177 ? -13.721 7.412 28.529 1.00 69.19 177 ALA A O 1
ATOM 1378 N N . ILE A 1 178 ? -14.504 5.765 29.840 1.00 68.94 178 ILE A N 1
ATOM 1379 C CA . ILE A 1 178 ? -14.408 4.710 28.816 1.00 68.94 178 ILE A CA 1
ATOM 1380 C C . ILE A 1 178 ? -15.359 4.988 27.651 1.00 68.94 178 ILE A C 1
ATOM 1382 O O . ILE A 1 178 ? -14.985 4.784 26.499 1.00 68.94 178 ILE A O 1
ATOM 1386 N N . ASN A 1 179 ? -16.565 5.511 27.909 1.00 70.69 179 ASN A N 1
ATOM 1387 C CA . ASN A 1 179 ? -17.441 5.964 26.827 1.00 70.69 179 ASN A CA 1
ATOM 1388 C C . ASN A 1 179 ? -16.752 7.041 25.967 1.00 70.69 179 ASN A C 1
ATOM 1390 O O . ASN A 1 179 ? -16.856 7.027 24.742 1.00 70.69 179 ASN A O 1
ATOM 1394 N N . THR A 1 180 ? -16.007 7.958 26.587 1.00 77.31 180 THR A N 1
ATOM 1395 C CA . THR A 1 180 ? -15.260 8.995 25.866 1.00 77.31 180 THR A CA 1
ATOM 1396 C C . THR A 1 180 ? -14.106 8.389 25.062 1.00 77.31 180 THR A C 1
ATOM 1398 O O . THR A 1 180 ? -14.018 8.659 23.865 1.00 77.31 180 THR A O 1
ATOM 1401 N N . GLU A 1 181 ? -13.285 7.515 25.653 1.00 72.12 181 GLU A N 1
ATOM 1402 C CA . GLU A 1 181 ? -12.193 6.811 24.956 1.00 72.12 181 GLU A CA 1
ATOM 1403 C C . GLU A 1 181 ? -12.697 5.970 23.774 1.00 72.12 181 GLU A C 1
ATOM 1405 O O . GLU A 1 181 ? -12.184 6.108 22.665 1.00 72.12 181 GLU A O 1
ATOM 1410 N N . LEU A 1 182 ? -13.747 5.160 23.957 1.00 75.38 182 LEU A N 1
ATOM 1411 C CA . LEU A 1 182 ? -14.344 4.354 22.883 1.00 75.38 182 LEU A CA 1
ATOM 1412 C C . LEU A 1 182 ? -14.903 5.227 21.750 1.00 75.38 182 LEU A C 1
ATOM 1414 O O . LEU A 1 182 ? -14.811 4.846 20.583 1.00 75.38 182 LEU A O 1
ATOM 1418 N N . ASN A 1 183 ? -15.445 6.409 22.059 1.00 79.00 183 ASN A N 1
ATOM 1419 C CA . ASN A 1 183 ? -15.896 7.357 21.040 1.00 79.00 183 ASN A CA 1
ATOM 1420 C C . ASN A 1 183 ? -14.734 8.093 20.349 1.00 79.00 183 ASN A C 1
ATOM 1422 O O . ASN A 1 183 ? -14.846 8.389 19.158 1.00 79.00 183 ASN A O 1
ATOM 1426 N N . MET A 1 184 ? -13.611 8.352 21.030 1.00 80.56 184 MET A N 1
ATOM 1427 C CA . MET A 1 184 ? -12.384 8.818 20.367 1.00 80.56 184 MET A CA 1
ATOM 1428 C C . MET A 1 184 ? -11.824 7.735 19.437 1.00 80.56 184 MET A C 1
ATOM 1430 O O . MET A 1 184 ? -11.523 8.028 18.284 1.00 80.56 184 MET A O 1
ATOM 1434 N N . LEU A 1 185 ? -11.775 6.480 19.891 1.00 78.56 185 LEU A N 1
ATOM 1435 C CA . LEU A 1 185 ? -11.298 5.329 19.121 1.00 78.56 185 LEU A CA 1
ATOM 1436 C C . LEU A 1 185 ? -12.164 5.083 17.872 1.00 78.56 185 LEU A C 1
ATOM 1438 O O . LEU A 1 185 ? -11.637 4.948 16.769 1.00 78.56 185 LEU A O 1
ATOM 1442 N N . LYS A 1 186 ? -13.498 5.115 18.017 1.00 80.31 186 LYS A N 1
ATOM 1443 C CA . LYS A 1 186 ? -14.461 5.024 16.901 1.00 80.31 186 LYS A CA 1
ATOM 1444 C C . LYS A 1 186 ? -14.305 6.178 15.900 1.00 80.31 186 LYS A C 1
ATOM 1446 O O . LYS A 1 186 ? -14.416 5.947 14.697 1.00 80.31 186 LYS A O 1
ATOM 1451 N N . LYS A 1 187 ? -14.001 7.401 16.359 1.00 83.62 187 LYS A N 1
ATOM 1452 C CA . LYS A 1 187 ? -13.692 8.544 15.478 1.00 83.62 187 LYS A CA 1
ATOM 1453 C C . LYS A 1 187 ? -12.356 8.369 14.752 1.00 83.62 187 LYS A C 1
ATOM 1455 O O . LYS A 1 187 ? -12.335 8.507 13.536 1.00 83.62 187 LYS A O 1
ATOM 1460 N N . ALA A 1 188 ? -11.281 8.027 15.462 1.00 75.75 188 ALA A N 1
ATOM 1461 C CA . ALA A 1 188 ? -9.952 7.822 14.883 1.00 75.75 188 ALA A CA 1
ATOM 1462 C C . ALA A 1 188 ? -9.961 6.710 13.824 1.00 75.75 188 ALA A C 1
ATOM 1464 O O . ALA A 1 188 ? -9.478 6.918 12.713 1.00 75.75 188 ALA A O 1
ATOM 1465 N N . MET A 1 189 ? -10.604 5.575 14.125 1.00 81.75 189 MET A N 1
ATOM 1466 C CA . MET A 1 189 ? -10.803 4.493 13.160 1.00 81.75 189 MET A CA 1
ATOM 1467 C C . MET A 1 189 ? -11.578 4.974 11.928 1.00 81.75 189 MET A C 1
ATOM 1469 O O . MET A 1 189 ? -11.156 4.676 10.820 1.00 81.75 189 MET A O 1
ATOM 1473 N N . LYS A 1 190 ? -12.651 5.768 12.086 1.00 83.75 190 LYS A N 1
ATOM 1474 C CA . LYS A 1 190 ? -13.394 6.332 10.944 1.00 83.75 190 LYS A CA 1
ATOM 1475 C C . LYS A 1 190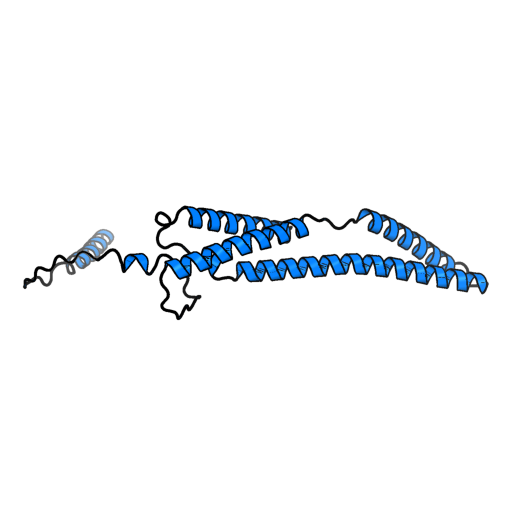 ? -12.556 7.310 10.106 1.00 83.75 190 LYS A C 1
ATOM 1477 O O . LYS A 1 190 ? -12.708 7.327 8.891 1.00 83.75 190 LYS A O 1
ATOM 1482 N N . THR A 1 191 ? -11.687 8.113 10.721 1.00 82.62 191 THR A N 1
ATOM 1483 C CA . THR A 1 191 ? -10.772 8.999 9.981 1.00 82.62 191 THR A CA 1
ATOM 1484 C C . THR A 1 191 ? -9.773 8.191 9.153 1.00 82.62 191 THR A C 1
ATOM 1486 O O . THR A 1 191 ? -9.548 8.520 7.995 1.00 82.62 191 THR A O 1
ATOM 1489 N N . ILE A 1 192 ? -9.220 7.108 9.703 1.00 79.31 192 ILE A N 1
ATOM 1490 C CA . ILE A 1 192 ? -8.273 6.237 8.987 1.00 79.31 192 ILE A CA 1
ATOM 1491 C C . ILE A 1 192 ? -8.987 5.425 7.890 1.00 79.31 192 ILE A C 1
ATOM 1493 O O . ILE A 1 192 ? -8.460 5.304 6.793 1.00 79.31 192 ILE A O 1
ATOM 1497 N N . ASP A 1 193 ? -10.211 4.948 8.142 1.00 79.25 193 ASP A N 1
ATOM 1498 C CA . ASP A 1 193 ? -11.095 4.295 7.156 1.00 79.25 193 ASP A CA 1
ATOM 1499 C C . ASP A 1 193 ? -11.445 5.243 5.991 1.00 79.25 193 ASP A C 1
ATOM 1501 O O . ASP A 1 193 ? -11.566 4.795 4.860 1.00 79.25 193 ASP A O 1
ATOM 1505 N N . PHE A 1 194 ? -11.547 6.557 6.238 1.00 81.50 194 PHE A N 1
ATOM 1506 C CA . PHE A 1 194 ? -11.701 7.572 5.188 1.00 81.50 194 PHE A CA 1
ATOM 1507 C C . PHE A 1 194 ? -10.401 7.790 4.395 1.00 81.50 194 PHE A C 1
ATOM 1509 O O . PHE A 1 194 ? -10.420 7.663 3.178 1.00 81.50 194 PHE A O 1
ATOM 1516 N N . VAL A 1 195 ? -9.267 8.037 5.067 1.00 80.62 195 VAL A N 1
ATOM 1517 C CA . VAL A 1 195 ? -7.954 8.278 4.418 1.00 80.62 195 VAL A CA 1
ATOM 1518 C C . VAL A 1 195 ? -7.414 7.037 3.681 1.00 80.62 195 VAL A C 1
ATOM 1520 O O . VAL A 1 195 ? -6.536 7.150 2.835 1.00 80.62 195 VAL A O 1
ATOM 1523 N N . TYR A 1 196 ? -7.937 5.843 3.973 1.00 75.38 196 TYR A N 1
ATOM 1524 C CA . TYR A 1 196 ? -7.644 4.610 3.234 1.00 75.38 196 TYR A CA 1
ATOM 1525 C C . TYR A 1 196 ? -8.487 4.435 1.950 1.00 75.38 196 TYR A C 1
ATOM 1527 O O . TYR A 1 196 ? -8.159 3.593 1.115 1.00 75.38 196 TYR A O 1
ATOM 1535 N N . LEU A 1 197 ? -9.585 5.184 1.799 1.00 76.88 197 LEU A N 1
ATOM 1536 C CA . LEU A 1 197 ? -10.546 5.067 0.691 1.00 76.88 197 LEU A CA 1
ATOM 1537 C C . LEU A 1 197 ? -10.509 6.252 -0.297 1.00 76.88 197 LEU A C 1
ATOM 1539 O O . LEU A 1 197 ? -11.296 6.254 -1.246 1.00 76.88 197 LEU A O 1
ATOM 1543 N N . GLU A 1 198 ? -9.635 7.237 -0.063 1.00 57.00 198 GLU A N 1
ATOM 1544 C CA . GLU A 1 198 ? -9.402 8.436 -0.892 1.00 57.00 198 GLU A CA 1
ATOM 1545 C C . GLU A 1 198 ? -8.148 8.286 -1.777 1.00 57.00 198 GLU A C 1
ATOM 1547 O O . GLU A 1 198 ? -8.274 8.565 -2.992 1.00 57.00 198 GLU A O 1
#

Secondary structure (DSSP, 8-state):
-HHHHHHHHHHHHTTTTS----------------TTTTTTTSEEPPTT--------HHHHHHHHHHHHHHHHHHHHHHHHHHHS---HHHHHHHHHHHHHHHHHHHHHHHH-TT---HHHHHHHHHHHHHHHHHHHHHHHHHHHHHHHHHHHHHHHHHHHTSHHHH-EES-SSSSHHHHHHHHHHHHHHHHHHHHT--

Organism: NCBI:t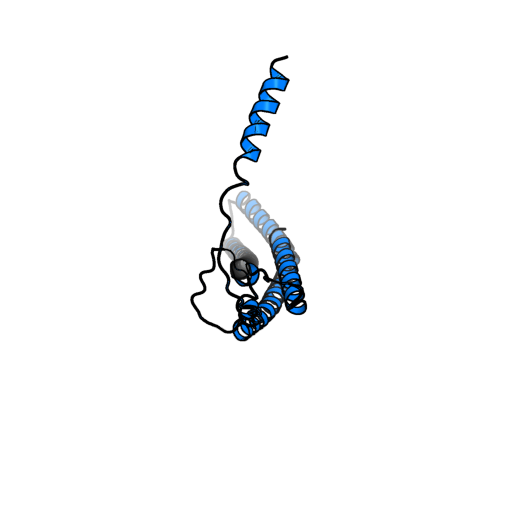xid291403

Radius of gyration: 35.62 Å; Cα contacts (8 Å, |Δi|>4): 61; chains: 1; bounding box: 104×30×95 Å

Nearest PDB structures (foldseek):
  8gmh-assembly2_E  TM=4.396E-01  e=3.446E-01  Streptococcus intermedius B196
  6jx6-assembly1_D  TM=3.946E-01  e=4.603E-01  Homo sapiens
  6qj1-assembly1_A  TM=4.032E-01  e=3.112E+00  Thermochaetoides thermophila

Foldseek 3Di:
DPVVVVVVVVVVVVVPPPDDDDDDDDDDDPDDPDCQVVQQPQKDFDPPDDDPDDDGNVVVVVVLVVVLVVLVVVLVVLVVLLVPDQPCPVVVVLVVVLVVLVVVLVVCVVPPVPDDDPVNVVVNVVVVVVSVVSVVVSVVSVVVSVVSLVVSVVSLVVVVPDRSLRIDGPDCVVPVPSVVSSVVSVVSSVVSVVSSVD